Protein AF-A0A3A5MDN1-F1 (afdb_monomer_lite)

Foldseek 3Di:
DDDDDPPPPPPVVVPPPDDDPPVVVVPPPPPPVPPVPQDLVNLCCLLVLLLVLVVLLVVLDAQPDALQDALVSLLVSLAPRVSNLSSLCSNLNRSLVSLLVLLCLLDDPVLNVVSNVLSNLLNVLSVLLSVLSVVSNVRDDSNCRSVSSLVSLLSQLVSLQSLLSSLVSSCVVDPPPDPVLVVLNVQLSVLSNQCSVCSNVSPRVSVVSVVVNVVSSSVNSVVSSVVSNVPDPPPPPPDPDD

pLDDT: mean 84.13, std 17.64, range [41.72, 98.38]

Radius of gyration: 24.9 Å; chains: 1; bounding box: 65×81×50 Å

Sequence (242 aa):
MVTVDQGVRSSLLLGIAKHSPFIQDLYGVPMTDRTSTWTTRMRWLVVVGYVVCWVIGLVVGGPPLTPDADSAEVTDEFRDSPTHLIFAIFVHGIAAVLLVALGRSLASTSTSGGVITFAAVAAILSLVQLAGEIFLTIGPEIRLASVVWQLICRADGVKMLVLAGLIVLVHGGHFRGRLTLTIVSAAASISLLLSGIGYLNLNAFLMEVTTASLPLLLIWALMATAERVSEMPSAKVAGIGR

Structure (mmCIF, N/CA/C/O backbone):
data_AF-A0A3A5MDN1-F1
#
_entry.id   AF-A0A3A5MDN1-F1
#
loop_
_atom_site.group_PDB
_atom_site.id
_atom_site.type_symbol
_atom_site.label_atom_id
_atom_site.label_alt_id
_atom_site.label_comp_id
_atom_site.label_asym_id
_atom_site.label_entity_id
_atom_site.label_seq_id
_atom_site.pdbx_PDB_ins_code
_atom_site.Cartn_x
_atom_site.Cartn_y
_atom_site.Cartn_z
_atom_site.occupancy
_atom_site.B_iso_or_equiv
_atom_site.auth_seq_id
_atom_site.auth_comp_id
_atom_site.auth_asym_id
_atom_site.auth_atom_id
_atom_site.pdbx_PDB_model_num
ATOM 1 N N . MET A 1 1 ? -5.470 64.893 -4.360 1.00 41.72 1 MET A N 1
ATOM 2 C CA . MET A 1 1 ? -5.683 64.065 -3.156 1.00 41.72 1 MET A CA 1
ATOM 3 C C . MET A 1 1 ? -7.187 64.033 -2.919 1.00 41.72 1 MET A C 1
ATOM 5 O O . MET A 1 1 ? -7.738 65.035 -2.493 1.00 41.72 1 MET A O 1
ATOM 9 N N . VAL A 1 2 ? -7.858 62.972 -3.375 1.00 44.16 2 VAL A N 1
ATOM 10 C CA . VAL A 1 2 ? -9.326 62.829 -3.364 1.00 44.16 2 VAL A CA 1
ATOM 11 C C . VAL A 1 2 ? -9.632 61.495 -2.694 1.00 44.16 2 VAL A C 1
ATOM 13 O O . VAL A 1 2 ? -9.237 60.447 -3.198 1.00 44.16 2 VAL A O 1
ATOM 16 N N . THR A 1 3 ? -10.264 61.548 -1.529 1.00 47.03 3 THR A N 1
ATOM 17 C CA . THR A 1 3 ? -10.723 60.396 -0.751 1.00 47.03 3 THR A CA 1
ATOM 18 C C . THR A 1 3 ? -12.107 59.980 -1.245 1.00 47.03 3 THR A C 1
ATOM 20 O O . THR A 1 3 ? -13.049 60.765 -1.192 1.00 47.03 3 THR A O 1
ATOM 23 N N . VAL A 1 4 ? -12.222 58.751 -1.757 1.00 52.44 4 VAL A N 1
ATOM 24 C CA . VAL A 1 4 ? -13.490 58.144 -2.188 1.00 52.44 4 VAL A CA 1
ATOM 25 C C . VAL A 1 4 ? -14.061 57.311 -1.040 1.00 52.44 4 VAL A C 1
ATOM 27 O O . VAL A 1 4 ? -13.388 56.435 -0.500 1.00 52.44 4 VAL A O 1
ATOM 30 N N . ASP A 1 5 ? -15.305 57.622 -0.690 1.00 51.31 5 ASP A N 1
ATOM 31 C CA . ASP A 1 5 ? -16.125 57.024 0.360 1.00 51.31 5 ASP A CA 1
ATOM 32 C C . ASP A 1 5 ? -16.480 55.552 0.050 1.00 51.31 5 ASP A C 1
ATOM 34 O O . ASP A 1 5 ? -17.120 55.242 -0.958 1.00 51.31 5 ASP A O 1
ATOM 38 N N . GLN A 1 6 ? -16.038 54.632 0.915 1.00 50.59 6 GLN A N 1
ATOM 39 C CA . GLN A 1 6 ? -16.304 53.187 0.840 1.00 50.59 6 GLN A CA 1
ATOM 40 C C . GLN A 1 6 ? -17.497 52.737 1.710 1.00 50.59 6 GLN A C 1
ATOM 42 O O . GLN A 1 6 ? -17.751 51.538 1.830 1.00 50.59 6 GLN A O 1
ATOM 47 N N . GLY A 1 7 ? -18.261 53.658 2.306 1.00 51.06 7 GLY A N 1
ATOM 48 C CA . GLY A 1 7 ? -19.275 53.317 3.313 1.00 51.06 7 GLY A CA 1
ATOM 49 C C . GLY A 1 7 ? -20.605 52.750 2.796 1.00 51.06 7 GLY A C 1
ATOM 50 O O . GLY A 1 7 ? -21.331 52.122 3.561 1.00 51.06 7 GLY A O 1
ATOM 51 N N . VAL A 1 8 ? -20.960 52.936 1.518 1.00 51.56 8 VAL A N 1
ATOM 52 C CA . VAL A 1 8 ? -22.371 52.786 1.084 1.00 51.56 8 VAL A CA 1
ATOM 53 C C . VAL A 1 8 ? -22.677 51.473 0.337 1.00 51.56 8 VAL A C 1
ATOM 55 O O . VAL A 1 8 ? -23.839 51.095 0.197 1.00 51.56 8 VAL A O 1
ATOM 58 N N . ARG A 1 9 ? -21.671 50.701 -0.101 1.00 49.75 9 ARG A N 1
ATOM 59 C CA . ARG A 1 9 ? -21.912 49.464 -0.885 1.00 49.75 9 ARG A CA 1
ATOM 60 C C . ARG A 1 9 ? -22.115 48.186 -0.061 1.00 49.75 9 ARG A C 1
ATOM 62 O O . ARG A 1 9 ? -22.618 47.203 -0.600 1.00 49.75 9 ARG A O 1
ATOM 69 N N . SER A 1 10 ? -21.806 48.192 1.232 1.00 48.53 10 SER A N 1
ATOM 70 C CA . SER A 1 10 ? -21.846 46.990 2.085 1.00 48.53 10 SER A CA 1
ATOM 71 C C . SER A 1 10 ? -23.255 46.602 2.552 1.00 48.53 10 SER A C 1
ATOM 73 O O . SER A 1 10 ? -23.496 45.451 2.911 1.00 48.53 10 SER A O 1
ATOM 75 N N . SER A 1 11 ? -24.205 47.539 2.526 1.00 47.50 11 SER A N 1
ATOM 76 C CA . SER A 1 11 ? -25.532 47.349 3.133 1.00 47.50 11 SER A CA 1
ATOM 77 C C . SER A 1 11 ? -26.591 46.804 2.167 1.00 47.50 11 SER A C 1
ATOM 79 O O . SER A 1 11 ? -27.624 46.312 2.610 1.00 47.50 11 SER A O 1
ATOM 81 N N . LEU A 1 12 ? -26.344 46.844 0.853 1.00 48.25 12 LEU A N 1
ATOM 82 C CA . LEU A 1 12 ? -27.320 46.424 -0.166 1.00 48.25 12 LEU A CA 1
ATOM 83 C C . LEU A 1 12 ? -27.196 44.952 -0.592 1.00 48.25 12 LEU A C 1
ATOM 85 O O . LEU A 1 12 ? -28.147 44.404 -1.138 1.00 48.25 12 LEU A O 1
ATOM 89 N N . LEU A 1 13 ? -26.079 44.279 -0.292 1.00 49.97 13 LEU A N 1
ATOM 90 C CA . LEU A 1 13 ? -25.898 42.852 -0.608 1.00 49.97 13 LEU A CA 1
ATOM 91 C C . LEU A 1 13 ? -26.206 41.908 0.567 1.00 49.97 13 LEU A C 1
ATOM 93 O O . LEU A 1 13 ? -26.379 40.713 0.349 1.00 49.97 13 LEU A O 1
ATOM 97 N N . LEU A 1 14 ? -26.361 42.423 1.794 1.00 49.19 14 LEU A N 1
ATOM 98 C CA . LEU A 1 14 ? -26.730 41.610 2.964 1.00 4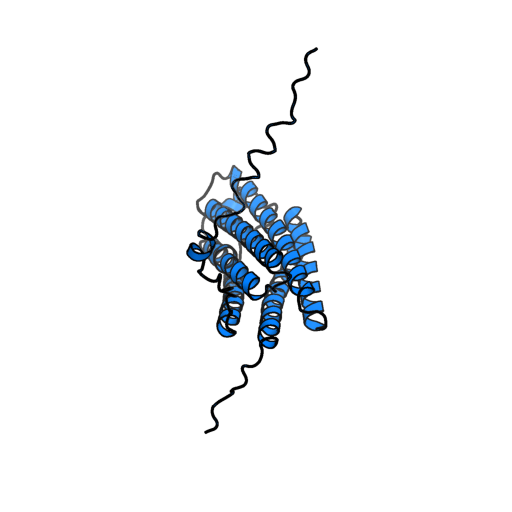9.19 14 LEU A CA 1
ATOM 99 C C . LEU A 1 14 ? -28.250 41.476 3.195 1.00 49.19 14 LEU A C 1
ATOM 101 O O . LEU A 1 14 ? -28.666 40.716 4.069 1.00 49.19 14 LEU A O 1
ATOM 105 N N . GLY A 1 15 ? -29.082 42.189 2.429 1.00 45.31 15 GLY A N 1
ATOM 106 C CA . GLY A 1 15 ? -30.533 42.265 2.654 1.00 45.31 15 GLY A CA 1
ATOM 107 C C . GLY A 1 15 ? -31.396 41.237 1.911 1.00 45.31 15 GLY A C 1
ATOM 108 O O . GLY A 1 15 ? -32.555 41.065 2.272 1.00 45.31 15 GLY A O 1
ATOM 109 N N . ILE A 1 16 ? -30.870 40.537 0.898 1.00 50.50 16 ILE A N 1
ATOM 110 C CA . ILE A 1 16 ? -31.695 39.696 -0.001 1.00 50.50 16 ILE A CA 1
ATOM 111 C C . ILE A 1 16 ? -31.629 38.194 0.347 1.00 50.50 16 ILE A C 1
ATOM 113 O O . ILE A 1 16 ? -32.481 37.420 -0.072 1.00 50.50 16 ILE A O 1
ATOM 117 N N . ALA A 1 17 ? -30.695 37.758 1.197 1.00 48.72 17 ALA A N 1
ATOM 118 C CA . ALA A 1 17 ? -30.499 36.331 1.482 1.00 48.72 17 ALA A CA 1
ATOM 119 C C . ALA A 1 17 ? -31.224 35.797 2.737 1.00 48.72 17 ALA A C 1
ATOM 121 O O . ALA A 1 17 ? -30.981 34.655 3.122 1.00 48.72 17 ALA A O 1
ATOM 122 N N . LYS A 1 18 ? -32.075 36.587 3.415 1.00 49.34 18 LYS A N 1
ATOM 123 C CA . LYS A 1 18 ? -32.576 36.216 4.758 1.00 49.34 18 LYS A CA 1
ATOM 124 C C . LYS A 1 18 ? -34.036 35.777 4.885 1.00 49.34 18 LYS A C 1
ATOM 126 O O . LYS A 1 18 ? -34.373 35.242 5.934 1.00 49.34 18 LYS A O 1
ATOM 131 N N . HIS A 1 19 ? -34.887 35.909 3.864 1.00 49.81 19 HIS A N 1
ATOM 132 C CA . HIS A 1 19 ? -36.311 35.559 4.007 1.00 49.81 19 HIS A CA 1
ATOM 133 C C . HIS A 1 19 ? -36.931 34.957 2.739 1.00 49.81 19 HIS A C 1
ATOM 135 O O . HIS A 1 19 ? -37.782 35.558 2.094 1.00 49.81 19 HIS A O 1
ATOM 141 N N . SER A 1 20 ? -36.543 33.730 2.395 1.00 44.66 20 SER A N 1
ATOM 142 C CA . SER A 1 20 ? -37.347 32.880 1.506 1.00 44.66 20 SER A CA 1
ATOM 143 C C . SER A 1 20 ? -37.532 31.500 2.138 1.00 44.66 20 SER A C 1
ATOM 145 O O . SER A 1 20 ? -36.689 30.627 1.943 1.00 44.66 20 SER A O 1
ATOM 147 N N . PRO A 1 21 ? -38.633 31.275 2.883 1.00 49.09 21 PRO A N 1
ATOM 148 C CA . PRO A 1 21 ? -38.980 29.954 3.418 1.00 49.09 21 PRO A CA 1
ATOM 149 C C . PRO A 1 21 ? -39.309 28.914 2.327 1.00 49.09 21 PRO A C 1
ATOM 151 O O . PRO A 1 21 ? -39.524 27.753 2.635 1.00 49.09 21 PRO A O 1
ATOM 154 N N . PHE A 1 22 ? -39.298 29.298 1.046 1.00 48.28 22 PHE A N 1
ATOM 155 C CA . PHE A 1 22 ? -39.660 28.433 -0.079 1.00 48.28 22 PHE A CA 1
ATOM 156 C C . PHE A 1 22 ? -38.501 27.582 -0.644 1.00 48.28 22 PHE A C 1
ATOM 158 O O . PHE A 1 22 ? -38.745 26.662 -1.415 1.00 48.28 22 PHE A O 1
ATOM 165 N N . ILE A 1 23 ? -37.237 27.844 -0.274 1.00 51.66 23 ILE A N 1
ATOM 166 C CA . ILE A 1 23 ? -36.088 27.046 -0.763 1.00 51.66 23 ILE A CA 1
ATOM 167 C C . ILE A 1 23 ? -35.709 25.897 0.189 1.00 51.66 23 ILE A C 1
ATOM 169 O O . ILE A 1 23 ? -35.035 24.960 -0.230 1.00 51.66 23 ILE A O 1
ATOM 173 N N . GLN A 1 24 ? -36.186 25.889 1.437 1.00 50.59 24 GLN A N 1
ATOM 174 C CA . GLN A 1 24 ? -35.883 24.789 2.366 1.00 50.59 24 GLN A CA 1
ATOM 175 C C . GLN A 1 24 ? -36.666 23.498 2.064 1.00 50.59 24 GLN A C 1
ATOM 177 O O . GLN A 1 24 ? -36.123 22.419 2.281 1.00 50.59 24 GLN A O 1
ATOM 182 N N . ASP A 1 25 ? -37.860 23.581 1.467 1.00 49.25 25 ASP A N 1
ATOM 183 C CA . ASP A 1 25 ? -38.676 22.392 1.159 1.00 49.25 25 ASP A CA 1
ATOM 184 C C . ASP A 1 25 ? -38.280 21.674 -0.144 1.00 49.25 25 ASP A C 1
ATOM 186 O O . ASP A 1 25 ? -38.495 20.469 -0.267 1.00 49.25 25 ASP A O 1
ATOM 190 N N . LEU A 1 26 ? -37.616 22.344 -1.099 1.00 47.62 26 LEU A N 1
ATOM 191 C CA . LEU A 1 26 ? -37.098 21.671 -2.307 1.00 47.62 26 LEU A CA 1
ATOM 192 C C . LEU A 1 26 ? -35.795 20.886 -2.069 1.00 47.62 26 LEU A C 1
ATOM 194 O O . LEU A 1 26 ? -35.413 20.067 -2.902 1.00 47.62 26 LEU A O 1
ATOM 198 N N . TYR A 1 27 ? -35.143 21.094 -0.922 1.00 54.38 27 TYR A N 1
ATOM 199 C CA . TYR A 1 27 ? -34.008 20.292 -0.448 1.00 54.38 27 TYR A CA 1
ATOM 200 C C . TYR A 1 27 ? -34.389 19.399 0.743 1.00 54.38 27 TYR A C 1
ATOM 202 O O . TYR A 1 27 ? -33.521 18.910 1.461 1.00 54.38 27 TYR A O 1
ATOM 210 N N . GLY A 1 28 ? -35.687 19.121 0.910 1.00 45.38 28 GLY A N 1
ATOM 211 C CA . GLY A 1 28 ? -36.243 18.158 1.861 1.00 45.38 28 GLY A CA 1
ATOM 212 C C . GLY A 1 28 ? -36.002 16.691 1.490 1.00 45.38 28 GLY A C 1
ATOM 213 O O . GLY A 1 28 ? -36.785 15.825 1.872 1.00 45.38 28 GLY A O 1
ATOM 214 N N . VAL A 1 29 ? -34.925 16.377 0.762 1.00 50.53 29 VAL A N 1
ATOM 215 C CA . VAL A 1 29 ? -34.354 15.035 0.862 1.00 50.53 29 VAL A CA 1
ATOM 216 C C . VAL A 1 29 ? -33.572 15.080 2.165 1.00 50.53 29 VAL A C 1
ATOM 218 O O . VAL A 1 29 ? -32.549 15.769 2.194 1.00 50.53 29 VAL A O 1
ATOM 221 N N . PRO A 1 30 ? -34.011 14.416 3.254 1.00 47.31 30 PRO A N 1
ATOM 222 C CA . PRO A 1 30 ? -33.103 14.205 4.364 1.00 47.31 30 PRO A CA 1
ATOM 223 C C . PRO A 1 30 ? -31.828 13.661 3.732 1.00 47.31 30 PRO A C 1
ATOM 225 O O . PRO A 1 30 ? -31.883 12.649 3.026 1.00 47.31 30 PRO A O 1
ATOM 228 N N . MET A 1 31 ? -30.695 14.349 3.919 1.00 47.88 31 MET A N 1
ATOM 229 C CA . MET A 1 31 ? -29.410 13.680 3.820 1.00 47.88 31 MET A CA 1
ATOM 230 C C . MET A 1 31 ? -29.497 12.597 4.884 1.00 47.88 31 MET A C 1
ATOM 232 O O . MET A 1 31 ? -29.135 12.791 6.038 1.00 47.88 31 MET A O 1
ATOM 236 N N . THR A 1 32 ? -30.095 11.466 4.517 1.00 47.25 32 THR A N 1
ATOM 237 C CA . THR A 1 32 ? -29.891 10.216 5.193 1.00 47.25 32 THR A CA 1
ATOM 238 C C . THR A 1 32 ? -28.393 10.104 5.132 1.00 47.25 32 THR A C 1
ATOM 240 O O . THR A 1 32 ? -27.844 9.930 4.038 1.00 47.25 32 THR A O 1
ATOM 243 N N . ASP A 1 33 ? -27.755 10.339 6.273 1.00 45.41 33 ASP A N 1
ATOM 244 C CA . ASP A 1 33 ? -26.403 9.925 6.560 1.00 45.41 33 ASP A CA 1
ATOM 245 C C . ASP A 1 33 ? -26.344 8.471 6.124 1.00 45.41 33 ASP A C 1
ATOM 247 O O . ASP A 1 33 ? -26.668 7.544 6.872 1.00 45.41 33 ASP A O 1
ATOM 251 N N . ARG A 1 34 ? -26.005 8.258 4.850 1.00 45.97 34 ARG A N 1
ATOM 252 C CA . ARG A 1 34 ? -25.751 6.951 4.282 1.00 45.97 34 ARG A CA 1
ATOM 253 C C . ARG A 1 34 ? -24.366 6.616 4.804 1.00 45.97 34 ARG A C 1
ATOM 255 O O . ARG A 1 34 ? -23.386 6.568 4.066 1.00 45.97 34 ARG A O 1
ATOM 262 N N . THR A 1 35 ? -24.296 6.453 6.125 1.00 51.34 35 THR A N 1
ATOM 263 C CA . THR A 1 35 ? -23.288 5.679 6.811 1.00 51.34 35 THR A CA 1
ATOM 264 C C . THR A 1 35 ? -23.344 4.347 6.096 1.00 51.34 35 THR A C 1
ATOM 266 O O . THR A 1 35 ? -24.264 3.554 6.253 1.00 51.34 35 THR A O 1
ATOM 269 N N . SER A 1 36 ? -22.445 4.183 5.131 1.00 56.50 36 SER A N 1
ATOM 270 C CA . SER A 1 36 ? -22.285 2.946 4.392 1.00 56.50 36 SER A CA 1
ATOM 271 C C . SER A 1 36 ? -21.949 1.893 5.436 1.00 56.50 36 SER A C 1
ATOM 273 O O . SER A 1 36 ? -20.790 1.777 5.840 1.00 56.50 36 SER A O 1
ATOM 275 N N . THR A 1 37 ? -22.961 1.186 5.939 1.00 75.81 37 THR A N 1
ATOM 276 C CA . THR A 1 37 ? -22.797 0.162 6.963 1.00 75.81 37 THR A CA 1
ATOM 277 C C . THR A 1 37 ? -22.112 -1.019 6.299 1.00 75.81 37 THR A C 1
ATOM 279 O O . THR A 1 37 ? -22.750 -1.912 5.743 1.00 75.81 37 THR A O 1
ATOM 282 N N . TRP A 1 38 ? -20.783 -0.984 6.294 1.00 85.31 38 TRP A N 1
ATOM 283 C CA . TRP A 1 38 ? -19.954 -2.097 5.871 1.00 85.31 38 TRP A CA 1
ATOM 284 C C . TRP A 1 38 ? -20.331 -3.323 6.692 1.00 85.31 38 TRP A C 1
ATOM 286 O O . TRP A 1 38 ? -20.067 -3.363 7.895 1.00 85.31 38 TRP A O 1
ATOM 296 N N . THR A 1 39 ? -20.925 -4.320 6.043 1.00 90.06 39 THR A N 1
ATOM 297 C CA . THR A 1 39 ? -21.216 -5.596 6.699 1.00 90.06 39 THR A CA 1
ATOM 298 C C . THR A 1 39 ? -19.912 -6.297 7.085 1.00 90.06 39 THR A C 1
ATOM 300 O O . THR A 1 39 ? -18.879 -6.123 6.430 1.00 90.06 39 THR A O 1
ATOM 303 N N . THR A 1 40 ? -19.955 -7.147 8.113 1.00 91.88 40 THR A N 1
ATOM 304 C CA . THR A 1 40 ? -18.830 -8.014 8.499 1.00 91.88 40 THR A CA 1
ATOM 305 C C . THR A 1 40 ? -18.258 -8.783 7.306 1.00 91.88 40 THR A C 1
ATOM 307 O O . THR A 1 40 ? -17.044 -8.844 7.133 1.00 91.88 40 THR A O 1
ATOM 310 N N . ARG A 1 41 ? -19.130 -9.320 6.441 1.00 92.94 41 ARG A N 1
ATOM 311 C CA . ARG A 1 41 ? -18.724 -10.072 5.245 1.00 92.94 41 ARG A CA 1
ATOM 312 C C . ARG A 1 41 ? -17.941 -9.203 4.265 1.00 92.94 41 ARG A C 1
ATOM 314 O O . ARG A 1 41 ? -16.883 -9.617 3.815 1.00 92.94 41 ARG A O 1
ATOM 321 N N . MET A 1 42 ? -18.421 -7.993 3.971 1.00 94.69 42 MET A N 1
ATOM 322 C CA . MET A 1 42 ? -17.738 -7.077 3.049 1.00 94.69 42 MET A CA 1
ATOM 323 C C . MET A 1 42 ? -16.343 -6.688 3.551 1.00 94.69 42 MET A C 1
ATOM 325 O O . MET A 1 42 ? -15.407 -6.634 2.761 1.00 94.69 42 MET A O 1
ATOM 329 N N . ARG A 1 43 ? -16.188 -6.467 4.861 1.00 95.25 43 ARG A N 1
ATOM 330 C CA . ARG A 1 43 ? -14.888 -6.154 5.481 1.00 95.25 43 ARG A CA 1
ATOM 331 C C . ARG A 1 43 ? -13.887 -7.288 5.294 1.00 95.25 43 ARG A C 1
ATOM 333 O O . ARG A 1 43 ? -12.771 -7.049 4.843 1.00 95.25 43 ARG A O 1
ATOM 340 N N . TRP A 1 44 ? -14.319 -8.515 5.583 1.00 97.38 44 TRP A N 1
ATOM 341 C CA . TRP A 1 44 ? -13.495 -9.703 5.382 1.00 97.38 44 TRP A CA 1
ATOM 342 C C . TRP A 1 44 ? -13.145 -9.929 3.913 1.00 97.38 44 TRP A C 1
ATOM 344 O O . TRP A 1 44 ? -11.984 -10.177 3.612 1.00 97.38 44 TRP A O 1
ATOM 354 N N . LEU A 1 45 ? -14.104 -9.776 2.994 1.00 97.75 45 LEU A N 1
ATOM 355 C CA . LEU A 1 45 ? -13.842 -9.897 1.557 1.00 97.75 45 LEU A CA 1
ATOM 356 C C . LEU A 1 45 ? -12.784 -8.896 1.080 1.00 97.75 45 LEU A C 1
ATOM 358 O O . LEU A 1 45 ? -11.888 -9.275 0.331 1.00 97.75 45 LEU A O 1
ATOM 362 N N . VAL A 1 46 ? -12.852 -7.643 1.538 1.00 97.62 46 VAL A N 1
ATOM 363 C CA . VAL A 1 46 ? -11.872 -6.614 1.169 1.00 97.62 46 VAL A CA 1
ATOM 364 C C . VAL A 1 46 ? -10.481 -6.944 1.701 1.00 97.62 46 VAL A C 1
ATOM 366 O O . VAL A 1 46 ? -9.530 -6.932 0.922 1.00 97.62 46 VAL A O 1
ATOM 369 N N . VAL A 1 47 ? -10.339 -7.256 2.996 1.00 98.19 47 VAL A N 1
ATOM 370 C CA . VAL A 1 47 ? -9.006 -7.519 3.564 1.00 98.19 47 VAL A CA 1
ATOM 371 C C . VAL A 1 47 ? -8.405 -8.823 3.042 1.00 98.19 47 VAL A C 1
ATOM 373 O O . VAL A 1 47 ? -7.217 -8.863 2.741 1.00 98.19 47 VAL A O 1
ATOM 376 N N . VAL A 1 48 ? -9.213 -9.873 2.859 1.00 98.25 48 VAL A N 1
ATOM 377 C CA . VAL A 1 48 ? -8.742 -11.137 2.275 1.00 98.25 48 VAL A CA 1
ATOM 378 C C . VAL A 1 48 ? -8.356 -10.929 0.818 1.00 98.25 48 VAL A C 1
ATOM 380 O O . VAL A 1 48 ? -7.286 -11.371 0.422 1.00 98.25 48 VAL A O 1
ATOM 383 N N . GLY A 1 49 ? -9.164 -10.208 0.035 1.00 98.38 49 GLY A N 1
ATOM 384 C CA . GLY A 1 49 ? -8.814 -9.861 -1.342 1.00 98.38 49 GLY A CA 1
ATOM 385 C C . GLY A 1 49 ? -7.497 -9.086 -1.421 1.00 98.38 49 GLY A C 1
ATOM 386 O O . GLY A 1 49 ? -6.648 -9.408 -2.249 1.00 98.38 49 GLY A O 1
ATOM 387 N N . TYR A 1 50 ? -7.297 -8.115 -0.524 1.00 98.19 50 TYR A N 1
ATOM 388 C CA . TYR A 1 50 ? -6.060 -7.338 -0.438 1.00 98.19 50 TYR A CA 1
ATOM 389 C C . TYR A 1 50 ? -4.849 -8.235 -0.146 1.00 98.19 50 TYR A C 1
ATOM 391 O O . TYR A 1 50 ? -3.846 -8.163 -0.853 1.00 98.19 50 TYR A O 1
ATOM 399 N N . VAL A 1 51 ? -4.961 -9.126 0.846 1.00 98.19 51 VAL A N 1
ATOM 400 C CA . VAL A 1 51 ? -3.903 -10.085 1.202 1.00 98.19 51 VAL A CA 1
ATOM 401 C C . VAL A 1 51 ? -3.627 -11.062 0.058 1.00 98.19 51 VAL A C 1
ATOM 403 O O . VAL A 1 51 ? -2.468 -11.293 -0.269 1.00 98.19 51 VAL A O 1
ATOM 406 N N . VAL A 1 52 ? -4.664 -11.602 -0.587 1.00 98.25 52 VAL A N 1
ATOM 407 C CA . VAL A 1 52 ? -4.521 -12.536 -1.715 1.00 98.25 52 VAL A CA 1
ATOM 408 C C . VAL A 1 52 ? -3.789 -11.883 -2.885 1.00 98.25 52 VAL A C 1
ATOM 410 O O . VAL A 1 52 ? -2.906 -12.516 -3.454 1.00 98.25 52 VAL A O 1
ATOM 413 N N . CYS A 1 53 ? -4.087 -10.622 -3.216 1.00 98.06 53 CYS A N 1
ATOM 414 C CA . CYS A 1 53 ? -3.369 -9.906 -4.276 1.00 98.06 53 CYS A CA 1
ATOM 415 C C . CYS A 1 53 ? -1.866 -9.806 -3.980 1.00 98.06 53 CYS A C 1
ATOM 417 O O . CYS A 1 53 ? -1.049 -10.065 -4.861 1.00 98.06 53 CYS A O 1
ATOM 419 N N . TRP A 1 54 ? -1.498 -9.498 -2.734 1.00 96.88 54 TRP A N 1
ATOM 420 C CA . TRP A 1 54 ? -0.097 -9.476 -2.312 1.00 96.88 54 TRP A CA 1
ATOM 421 C C . TRP A 1 54 ? 0.558 -10.854 -2.332 1.00 96.88 54 TRP A C 1
ATOM 423 O O . TRP A 1 54 ? 1.688 -10.972 -2.790 1.00 96.88 54 TRP A O 1
ATOM 433 N N . VAL A 1 55 ? -0.137 -11.898 -1.872 1.00 96.38 55 VAL A N 1
ATOM 434 C CA . VAL A 1 55 ? 0.381 -13.274 -1.917 1.00 96.38 55 VAL A CA 1
ATOM 435 C C . VAL A 1 55 ? 0.629 -13.711 -3.360 1.00 96.38 55 VAL A C 1
ATOM 437 O O . VAL A 1 55 ? 1.690 -14.258 -3.638 1.00 96.38 55 VAL A O 1
ATOM 440 N N . ILE A 1 56 ? -0.296 -13.430 -4.285 1.00 96.25 56 ILE A N 1
ATOM 441 C CA . ILE A 1 56 ? -0.102 -13.707 -5.717 1.00 96.25 56 ILE A CA 1
ATOM 442 C C . ILE A 1 56 ? 1.133 -12.966 -6.235 1.00 96.25 56 ILE A C 1
ATOM 444 O O . ILE A 1 56 ? 1.987 -13.595 -6.850 1.00 96.25 56 ILE A O 1
ATOM 448 N N . GLY A 1 57 ? 1.269 -11.669 -5.941 1.00 93.69 57 GLY A N 1
ATOM 449 C CA . GLY A 1 57 ? 2.457 -10.899 -6.318 1.00 93.69 57 GLY A CA 1
ATOM 450 C C . GLY A 1 57 ? 3.752 -11.511 -5.779 1.00 93.69 57 GLY A C 1
ATOM 451 O O . GLY A 1 57 ? 4.688 -11.738 -6.534 1.00 93.69 57 GLY A O 1
ATOM 452 N N . LEU A 1 58 ? 3.795 -11.870 -4.496 1.00 91.69 58 LEU A N 1
ATOM 453 C CA . LEU A 1 58 ? 4.970 -12.500 -3.887 1.00 91.69 58 LEU A CA 1
ATOM 454 C C . LEU A 1 58 ? 5.326 -13.856 -4.507 1.00 91.69 58 LEU A C 1
ATOM 456 O O . LEU A 1 58 ? 6.505 -14.176 -4.611 1.00 91.69 58 LEU A O 1
ATOM 460 N N . VAL A 1 59 ? 4.326 -14.643 -4.911 1.00 94.75 59 VAL A N 1
ATOM 461 C CA . VAL A 1 59 ? 4.537 -15.932 -5.587 1.00 94.75 59 VAL A CA 1
ATOM 462 C C . VAL A 1 59 ? 5.052 -15.739 -7.011 1.00 94.75 59 VAL A C 1
ATOM 464 O O . VAL A 1 59 ? 5.913 -16.499 -7.446 1.00 94.75 59 VAL A O 1
ATOM 467 N N . VAL A 1 60 ? 4.530 -14.746 -7.735 1.00 93.62 60 VAL A N 1
ATOM 468 C CA . VAL A 1 60 ? 4.993 -14.408 -9.091 1.00 93.62 60 VAL A CA 1
ATOM 469 C C . VAL A 1 60 ? 6.416 -13.844 -9.056 1.00 93.62 60 VAL A C 1
ATOM 471 O O . VAL A 1 60 ? 7.206 -14.151 -9.943 1.00 93.62 60 VAL A O 1
ATOM 474 N N . GLY A 1 61 ? 6.749 -13.091 -8.005 1.00 87.94 61 GLY A N 1
ATOM 475 C CA . GLY A 1 61 ? 8.023 -12.397 -7.856 1.00 87.94 61 GLY A CA 1
ATOM 476 C C . GLY A 1 61 ? 8.023 -11.063 -8.601 1.00 87.94 61 GLY A C 1
ATOM 477 O O . GLY A 1 61 ? 7.544 -10.967 -9.727 1.00 87.94 61 GLY A O 1
ATOM 478 N N . GLY A 1 62 ? 8.530 -10.019 -7.944 1.00 86.88 62 GLY A N 1
ATOM 479 C CA . GLY A 1 62 ? 8.820 -8.749 -8.609 1.00 86.88 62 GLY A CA 1
ATOM 480 C C . GLY A 1 62 ? 10.153 -8.803 -9.368 1.00 86.88 62 GLY A C 1
ATOM 481 O O . GLY A 1 62 ? 10.905 -9.772 -9.213 1.00 86.88 62 GLY A O 1
ATOM 482 N N . PRO A 1 63 ? 10.479 -7.760 -10.146 1.00 88.44 63 PRO A N 1
ATOM 483 C CA . PRO A 1 63 ? 11.757 -7.666 -10.844 1.00 88.44 63 PRO A CA 1
ATOM 484 C C . PRO A 1 63 ? 12.934 -7.705 -9.851 1.00 88.44 63 PRO A C 1
ATOM 486 O O . PRO A 1 63 ? 12.941 -6.933 -8.887 1.00 88.44 63 PRO A O 1
ATOM 489 N N . PRO A 1 64 ? 13.942 -8.575 -10.059 1.00 90.19 64 PRO A N 1
ATOM 490 C CA . PRO A 1 64 ? 15.113 -8.721 -9.197 1.00 90.19 64 PRO A CA 1
ATOM 491 C C . PRO A 1 64 ? 16.150 -7.610 -9.447 1.00 90.19 64 PRO A C 1
ATOM 493 O O . PRO A 1 64 ? 17.342 -7.874 -9.579 1.00 90.19 64 PRO A O 1
ATOM 496 N N . LEU A 1 65 ? 15.695 -6.360 -9.532 1.00 90.25 65 LEU A N 1
ATOM 497 C CA . LEU A 1 65 ? 16.531 -5.203 -9.839 1.00 90.25 65 LEU A CA 1
ATOM 498 C C . LEU A 1 65 ? 16.909 -4.455 -8.565 1.00 90.25 65 LEU A C 1
ATOM 500 O O . LEU A 1 65 ? 16.069 -4.173 -7.705 1.00 90.25 65 LEU A O 1
ATOM 504 N N . THR A 1 66 ? 18.179 -4.077 -8.467 1.00 90.50 66 THR A N 1
ATOM 505 C CA . THR A 1 66 ? 18.632 -3.143 -7.440 1.00 90.50 66 THR A CA 1
ATOM 506 C C . THR A 1 66 ? 18.267 -1.702 -7.829 1.00 90.50 66 THR A C 1
ATOM 508 O O . THR A 1 66 ? 17.966 -1.409 -8.989 1.00 90.50 66 THR A O 1
ATOM 511 N N . PRO A 1 67 ? 18.249 -0.754 -6.878 1.00 86.19 67 PRO A N 1
ATOM 512 C CA . PRO A 1 67 ? 17.897 0.646 -7.158 1.00 86.19 67 PRO A CA 1
ATOM 513 C C . PRO A 1 67 ? 18.869 1.368 -8.095 1.00 86.19 67 PRO A C 1
ATOM 515 O O . PRO A 1 67 ? 18.513 2.375 -8.706 1.00 86.19 67 PRO A O 1
ATOM 518 N N . ASP A 1 68 ? 20.107 0.887 -8.142 1.00 88.31 68 ASP A N 1
ATOM 519 C CA . ASP A 1 68 ? 21.210 1.384 -8.956 1.00 88.31 68 ASP A CA 1
ATOM 520 C C . ASP A 1 68 ? 21.359 0.636 -10.287 1.00 88.31 68 ASP A C 1
ATOM 522 O O . ASP A 1 68 ? 22.301 0.932 -11.022 1.00 88.31 68 ASP A O 1
ATOM 526 N N . ALA A 1 69 ? 20.420 -0.266 -10.611 1.00 91.94 69 ALA A N 1
ATOM 527 C CA . ALA A 1 69 ? 20.405 -0.997 -11.870 1.00 91.94 69 ALA A CA 1
ATOM 528 C C . ALA A 1 69 ? 20.484 -0.046 -13.069 1.00 91.94 69 ALA A C 1
ATOM 530 O O . ALA A 1 69 ? 19.795 0.990 -13.130 1.00 91.94 69 ALA A O 1
ATOM 531 N N . ASP A 1 70 ? 21.336 -0.397 -14.025 1.00 93.12 70 ASP A N 1
ATOM 532 C CA . ASP A 1 70 ? 21.548 0.440 -15.192 1.00 93.12 70 ASP A CA 1
ATOM 533 C C . ASP A 1 70 ? 20.418 0.297 -16.226 1.00 93.12 70 ASP A C 1
ATOM 535 O O . ASP A 1 70 ? 19.497 -0.514 -16.133 1.00 93.12 70 ASP A O 1
ATOM 539 N N . SER A 1 71 ? 20.449 1.163 -17.232 1.00 92.62 71 SER A N 1
ATOM 540 C CA . SER A 1 71 ? 19.420 1.197 -18.266 1.00 92.62 71 SER A CA 1
ATOM 541 C C . SER A 1 71 ? 19.333 -0.083 -19.105 1.00 92.62 71 SER A C 1
ATOM 543 O O . SER A 1 71 ? 18.249 -0.383 -19.611 1.00 92.62 71 SER A O 1
ATOM 545 N N . ALA A 1 72 ? 20.444 -0.798 -19.299 1.00 91.88 72 ALA A N 1
ATOM 546 C CA . ALA A 1 72 ? 20.455 -2.052 -20.043 1.00 91.88 72 ALA A CA 1
ATOM 547 C C . ALA A 1 72 ? 19.848 -3.169 -19.189 1.00 91.88 72 ALA A C 1
ATOM 549 O O . ALA A 1 72 ? 18.932 -3.835 -19.660 1.00 91.88 72 ALA A O 1
ATOM 550 N N . GLU A 1 73 ? 20.254 -3.272 -17.922 1.00 92.69 73 GLU A N 1
ATOM 551 C CA . GLU A 1 73 ? 19.708 -4.234 -16.956 1.00 92.69 73 GLU A CA 1
ATOM 552 C C . GLU A 1 73 ? 18.189 -4.086 -16.802 1.00 92.69 73 GLU A C 1
ATOM 554 O O . GLU A 1 73 ? 17.452 -5.065 -16.920 1.00 92.69 73 GLU A O 1
ATOM 559 N N . VAL A 1 74 ? 17.693 -2.854 -16.622 1.00 93.38 74 VAL A N 1
ATOM 560 C CA . VAL A 1 74 ? 16.246 -2.592 -16.520 1.00 93.38 74 VAL A CA 1
ATOM 561 C C . VAL A 1 74 ? 15.521 -2.972 -17.815 1.00 93.38 74 VAL A C 1
ATOM 563 O O . VAL A 1 74 ? 14.428 -3.533 -17.771 1.00 93.38 74 VAL A O 1
ATOM 566 N N . THR A 1 75 ? 16.095 -2.655 -18.979 1.00 92.19 75 THR A N 1
ATOM 567 C CA . THR A 1 75 ? 15.448 -2.962 -20.264 1.00 92.19 75 THR A CA 1
ATOM 568 C C . THR A 1 75 ? 15.383 -4.467 -20.498 1.00 92.19 75 THR A C 1
ATOM 570 O O . THR A 1 75 ? 14.329 -4.965 -20.886 1.00 92.19 75 THR A O 1
ATOM 573 N N . ASP A 1 76 ? 16.480 -5.182 -20.250 1.00 91.44 76 ASP A N 1
ATOM 574 C CA . ASP A 1 76 ? 16.560 -6.629 -20.444 1.00 91.44 76 ASP A CA 1
ATOM 575 C C . ASP A 1 76 ? 15.583 -7.367 -19.519 1.00 91.44 76 ASP A C 1
ATOM 577 O O . ASP A 1 76 ? 14.862 -8.255 -19.976 1.00 91.44 76 ASP A O 1
ATOM 581 N N . GLU A 1 77 ? 15.465 -6.938 -18.260 1.00 92.12 77 GLU A N 1
ATOM 582 C CA . GLU A 1 77 ? 14.555 -7.553 -17.288 1.00 92.12 77 GLU A CA 1
ATOM 583 C C . GLU A 1 77 ? 13.070 -7.402 -17.674 1.00 92.12 77 GLU A C 1
ATOM 585 O O . GLU A 1 77 ? 12.269 -8.323 -17.494 1.00 92.12 77 GLU A O 1
ATOM 590 N N . PHE A 1 78 ? 12.677 -6.250 -18.227 1.00 90.75 78 PHE A N 1
ATOM 591 C CA . PHE A 1 78 ? 11.280 -5.974 -18.588 1.00 90.75 78 PHE A CA 1
ATOM 592 C C . PHE A 1 78 ? 10.888 -6.432 -20.001 1.00 90.75 78 PHE A C 1
ATOM 594 O O . PHE A 1 78 ? 9.694 -6.498 -20.300 1.00 90.75 78 PHE A O 1
ATOM 601 N N . ARG A 1 79 ? 11.851 -6.768 -20.871 1.00 86.44 79 ARG A N 1
ATOM 602 C CA . ARG A 1 79 ? 11.592 -7.091 -22.285 1.00 86.44 79 ARG A CA 1
ATOM 603 C C . ARG A 1 79 ? 10.809 -8.387 -22.490 1.00 86.44 79 ARG A C 1
ATOM 605 O O . ARG A 1 79 ? 9.929 -8.428 -23.345 1.00 86.44 79 ARG A O 1
ATOM 612 N N . ASP A 1 80 ? 11.112 -9.415 -21.699 1.00 75.81 80 ASP A N 1
ATOM 613 C CA . ASP A 1 80 ? 10.637 -10.787 -21.938 1.00 75.81 80 ASP A CA 1
ATOM 614 C C . ASP A 1 80 ? 9.886 -11.397 -20.738 1.00 75.81 80 ASP A C 1
ATOM 616 O O . ASP A 1 80 ? 9.637 -12.603 -20.694 1.00 75.81 80 ASP A O 1
ATOM 620 N N . SER A 1 81 ? 9.491 -10.575 -19.761 1.00 82.31 81 SER A N 1
ATOM 621 C CA . SER A 1 81 ? 8.945 -11.047 -18.482 1.00 82.31 81 SER A CA 1
ATOM 622 C C . SER A 1 81 ? 7.480 -10.623 -18.277 1.00 82.31 81 SER A C 1
ATOM 624 O O . SER A 1 81 ? 7.190 -9.656 -17.565 1.00 82.31 81 SER A O 1
ATOM 626 N N . PRO A 1 82 ? 6.498 -11.351 -18.856 1.00 85.00 82 PRO A N 1
ATOM 627 C CA . PRO A 1 82 ? 5.074 -11.079 -18.623 1.00 85.00 82 PRO A CA 1
ATOM 628 C C . PRO A 1 82 ? 4.677 -11.244 -17.147 1.00 85.00 82 PRO A C 1
ATOM 630 O O . PRO A 1 82 ? 3.648 -10.724 -16.713 1.00 85.00 82 PRO A O 1
ATOM 633 N N . THR A 1 83 ? 5.492 -11.950 -16.362 1.00 90.50 83 THR A N 1
ATOM 634 C CA . THR A 1 83 ? 5.336 -12.112 -14.916 1.00 90.50 83 THR A CA 1
ATOM 635 C C . THR A 1 83 ? 5.438 -10.786 -14.166 1.00 90.50 83 THR A C 1
ATOM 637 O O . THR A 1 83 ? 4.633 -10.570 -13.261 1.00 90.50 83 THR A O 1
ATOM 640 N N . HIS A 1 84 ? 6.295 -9.851 -14.591 1.00 90.69 84 HIS A N 1
ATOM 641 C CA . HIS A 1 84 ? 6.391 -8.527 -13.954 1.00 90.69 84 HIS A CA 1
ATOM 642 C C . HIS A 1 84 ? 5.109 -7.724 -14.123 1.00 90.69 84 HIS A C 1
ATOM 644 O O . HIS A 1 84 ? 4.632 -7.104 -13.179 1.00 90.69 84 HIS A O 1
ATOM 650 N N . LEU A 1 85 ? 4.468 -7.819 -15.288 1.00 91.75 85 LEU A N 1
ATOM 651 C CA . LEU A 1 85 ? 3.179 -7.171 -15.511 1.00 91.75 85 LEU A CA 1
ATOM 652 C C . LEU A 1 85 ? 2.062 -7.803 -14.663 1.00 91.75 85 LEU A C 1
ATOM 654 O O . LEU A 1 85 ? 1.195 -7.092 -14.153 1.00 91.75 85 LEU A O 1
ATOM 658 N N . ILE A 1 86 ? 2.076 -9.127 -14.476 1.00 94.38 86 ILE A N 1
ATOM 659 C CA . ILE A 1 86 ? 1.134 -9.807 -13.572 1.00 94.38 86 ILE A CA 1
ATOM 660 C C . ILE A 1 86 ? 1.349 -9.317 -12.134 1.00 94.38 86 ILE A C 1
ATOM 662 O O . ILE A 1 86 ? 0.378 -8.926 -11.480 1.00 94.38 86 ILE A O 1
ATOM 666 N N . PHE A 1 87 ? 2.600 -9.283 -11.662 1.00 94.62 87 PHE A N 1
ATOM 667 C CA . PHE A 1 87 ? 2.961 -8.710 -10.365 1.00 94.62 87 PHE A CA 1
ATOM 668 C C . PHE A 1 87 ? 2.405 -7.286 -10.221 1.00 94.62 87 PHE A C 1
ATOM 670 O O . PHE A 1 87 ? 1.639 -7.017 -9.288 1.00 94.62 87 PHE A O 1
ATOM 677 N N . ALA A 1 88 ? 2.687 -6.420 -11.197 1.00 95.38 88 ALA A N 1
ATOM 678 C CA . ALA A 1 88 ? 2.247 -5.031 -11.231 1.00 95.38 88 ALA A CA 1
ATOM 679 C C . ALA A 1 88 ? 0.727 -4.906 -11.090 1.00 95.38 88 ALA A C 1
ATOM 681 O O . ALA A 1 88 ? 0.210 -4.155 -10.261 1.00 95.38 88 ALA A O 1
ATOM 682 N N . ILE A 1 89 ? -0.025 -5.667 -11.886 1.00 97.06 89 ILE A N 1
ATOM 683 C CA . ILE A 1 89 ? -1.487 -5.590 -11.910 1.00 97.06 89 ILE A CA 1
ATOM 684 C C . ILE A 1 89 ? -2.074 -5.971 -10.549 1.00 97.06 89 ILE A C 1
ATOM 686 O O . ILE A 1 89 ? -2.959 -5.271 -10.046 1.00 97.06 89 ILE A O 1
ATOM 690 N N . PHE A 1 90 ? -1.592 -7.050 -9.932 1.00 97.81 90 PHE A N 1
ATOM 691 C CA . PHE A 1 90 ? -2.117 -7.497 -8.642 1.00 97.81 90 PHE A CA 1
ATOM 692 C C . PHE A 1 90 ? -1.696 -6.571 -7.494 1.00 97.81 90 PHE A C 1
ATOM 694 O O . PHE A 1 90 ? -2.551 -6.158 -6.703 1.00 97.81 90 PHE A O 1
ATOM 701 N N . VAL A 1 91 ? -0.413 -6.215 -7.415 1.00 96.69 91 VAL A N 1
ATOM 702 C CA . VAL A 1 91 ? 0.166 -5.470 -6.284 1.00 96.69 91 VAL A CA 1
ATOM 703 C C . VAL A 1 91 ? -0.072 -3.965 -6.397 1.00 96.69 91 VAL A C 1
ATOM 705 O O . VAL A 1 91 ? -0.450 -3.316 -5.420 1.00 96.69 91 VAL A O 1
ATOM 708 N N . HIS A 1 92 ? 0.108 -3.395 -7.584 1.00 96.94 92 HIS A N 1
ATOM 709 C CA . HIS A 1 92 ? 0.015 -1.953 -7.813 1.00 96.94 92 HIS A CA 1
ATOM 710 C C . HIS A 1 92 ? -1.357 -1.514 -8.348 1.00 96.94 92 HIS A C 1
ATOM 712 O O . HIS A 1 92 ? -1.758 -0.369 -8.138 1.00 96.94 92 HIS A O 1
ATOM 718 N N . GLY A 1 93 ? -2.113 -2.421 -8.975 1.00 97.38 93 GLY A N 1
ATOM 719 C CA . GLY A 1 93 ? -3.470 -2.165 -9.467 1.00 97.38 93 GLY A CA 1
ATOM 720 C C . GLY A 1 93 ?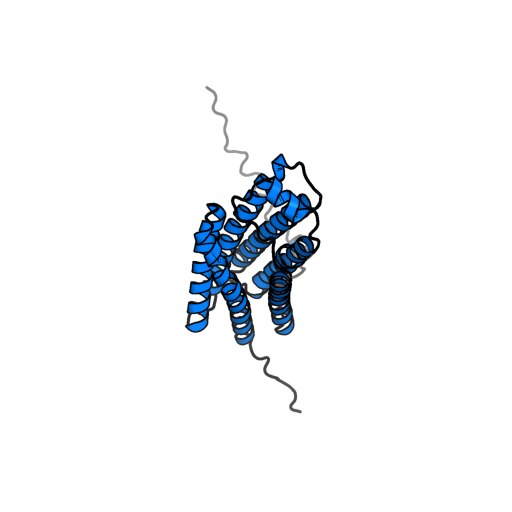 -4.566 -2.582 -8.483 1.00 97.38 93 GLY A C 1
ATOM 721 O O . GLY A 1 93 ? -5.193 -1.748 -7.825 1.00 97.38 93 GLY A O 1
ATOM 722 N N . ILE A 1 94 ? -4.830 -3.887 -8.386 1.00 98.19 94 ILE A N 1
ATOM 723 C CA . ILE A 1 94 ? -5.984 -4.421 -7.645 1.00 98.19 94 ILE A CA 1
ATOM 724 C C . ILE A 1 94 ? -5.843 -4.155 -6.141 1.00 98.19 94 ILE A C 1
ATOM 726 O O . ILE A 1 94 ? -6.778 -3.642 -5.516 1.00 98.19 94 ILE A O 1
ATOM 730 N N . ALA A 1 95 ? -4.675 -4.435 -5.551 1.00 97.56 95 ALA A N 1
ATOM 731 C CA . ALA A 1 95 ? -4.448 -4.179 -4.130 1.00 97.56 95 ALA A CA 1
ATOM 732 C C . ALA A 1 95 ? -4.547 -2.683 -3.780 1.00 97.56 95 ALA A C 1
ATOM 734 O O . ALA A 1 95 ? -5.007 -2.352 -2.688 1.00 97.56 95 ALA A O 1
ATOM 735 N N . ALA A 1 96 ? -4.209 -1.774 -4.702 1.00 97.44 96 ALA A N 1
ATOM 736 C CA . ALA A 1 96 ? -4.374 -0.333 -4.504 1.00 97.44 96 ALA A CA 1
ATOM 737 C C . ALA A 1 96 ? -5.854 0.063 -4.371 1.00 97.44 96 ALA A C 1
ATOM 739 O O . ALA A 1 96 ? -6.232 0.782 -3.443 1.00 97.44 96 ALA A O 1
ATOM 740 N N . VAL A 1 97 ? -6.724 -0.462 -5.237 1.00 97.88 97 VAL A N 1
ATOM 741 C CA . VAL A 1 97 ? -8.177 -0.232 -5.135 1.00 97.88 97 VAL A CA 1
ATOM 742 C C . VAL A 1 97 ? -8.728 -0.810 -3.828 1.00 97.88 97 VAL A C 1
ATOM 744 O O . VAL A 1 97 ? -9.490 -0.148 -3.113 1.00 97.88 97 VAL A O 1
ATOM 747 N N . LEU A 1 98 ? -8.307 -2.028 -3.477 1.00 98.00 98 LEU A N 1
ATOM 748 C CA . LEU A 1 98 ? -8.720 -2.682 -2.236 1.00 98.00 98 LEU A CA 1
ATOM 749 C C . LEU A 1 98 ? -8.204 -1.956 -0.989 1.00 98.00 98 LEU A C 1
ATOM 751 O O . LEU A 1 98 ? -8.908 -1.935 0.016 1.00 98.00 98 LEU A O 1
ATOM 755 N N . LEU A 1 99 ? -7.047 -1.293 -1.051 1.00 97.62 99 LEU A N 1
ATOM 756 C CA . LEU A 1 99 ? -6.524 -0.473 0.042 1.00 97.62 99 LEU A CA 1
ATOM 757 C C . LEU A 1 99 ? -7.442 0.715 0.356 1.00 97.62 99 LEU A C 1
ATOM 759 O O . LEU A 1 99 ? -7.676 1.014 1.527 1.00 97.62 99 LEU A O 1
ATOM 763 N N . VAL A 1 100 ? -8.020 1.366 -0.658 1.00 97.44 100 VAL A N 1
ATOM 764 C CA . VAL A 1 100 ? -8.997 2.449 -0.444 1.00 97.44 100 VAL A CA 1
ATOM 765 C C . VAL A 1 100 ? -10.260 1.909 0.224 1.00 97.44 100 VAL A C 1
ATOM 767 O O . VAL A 1 100 ? -10.760 2.499 1.186 1.00 97.44 100 VAL A O 1
ATOM 770 N N . ALA A 1 101 ? -10.765 0.765 -0.245 1.00 96.94 101 ALA A N 1
ATOM 771 C CA . ALA A 1 101 ? -11.905 0.091 0.373 1.00 96.94 101 ALA A CA 1
ATOM 772 C C . ALA A 1 101 ? -11.603 -0.318 1.827 1.00 96.94 101 ALA A C 1
ATOM 774 O O . ALA A 1 101 ? -12.430 -0.100 2.718 1.00 96.94 101 ALA A O 1
ATOM 775 N N . LEU A 1 102 ? -10.398 -0.832 2.084 1.00 96.25 102 LEU A N 1
ATOM 776 C CA . LEU A 1 102 ? -9.927 -1.212 3.409 1.00 96.25 102 LEU A CA 1
ATOM 777 C C . LEU A 1 102 ? -9.856 0.014 4.321 1.00 96.25 102 LEU A C 1
ATOM 779 O O . LEU A 1 102 ? -10.447 -0.013 5.398 1.00 96.25 102 LEU A O 1
ATOM 783 N N . GLY A 1 103 ? -9.246 1.112 3.869 1.00 95.38 103 GLY A N 1
ATOM 784 C CA . GLY A 1 103 ? -9.191 2.381 4.597 1.00 95.38 103 GLY A CA 1
ATOM 785 C C . GLY A 1 103 ? -10.582 2.902 4.961 1.00 95.38 103 GLY A C 1
ATOM 786 O O . GLY A 1 103 ? -10.842 3.213 6.123 1.00 95.38 103 GLY A O 1
ATOM 787 N N . ARG A 1 104 ? -11.527 2.901 4.011 1.00 94.31 104 ARG A N 1
ATOM 788 C CA . ARG A 1 104 ? -12.934 3.265 4.281 1.00 94.31 104 ARG A CA 1
ATOM 789 C C . ARG A 1 104 ? -13.593 2.349 5.304 1.00 94.31 104 ARG A C 1
ATOM 791 O O . ARG A 1 104 ? -14.421 2.813 6.081 1.00 94.31 104 ARG A O 1
ATOM 798 N N . SER A 1 105 ? -13.254 1.063 5.297 1.00 93.38 105 SER A N 1
ATOM 799 C CA . SER A 1 105 ? -13.781 0.122 6.278 1.00 93.38 105 SER A CA 1
ATOM 800 C C . SER A 1 105 ? -13.184 0.372 7.672 1.00 93.38 105 SER A C 1
ATOM 802 O O . SER A 1 105 ? -13.910 0.334 8.664 1.00 93.38 105 SER A O 1
ATOM 804 N N . LEU A 1 106 ? -11.890 0.680 7.775 1.00 92.25 106 LEU A N 1
ATOM 805 C CA . LEU A 1 106 ? -11.186 0.869 9.049 1.00 92.25 106 LEU A CA 1
ATOM 806 C C . LEU A 1 106 ? -11.384 2.266 9.663 1.00 92.25 106 LEU A C 1
ATOM 808 O O . LEU A 1 106 ? -11.140 2.448 10.860 1.00 92.25 106 LEU A O 1
ATOM 812 N N . ALA A 1 107 ? -11.830 3.232 8.862 1.00 90.94 107 ALA A N 1
ATOM 813 C CA . ALA A 1 107 ? -12.131 4.597 9.269 1.00 90.94 107 ALA A CA 1
ATOM 814 C C . ALA A 1 107 ? -13.162 4.669 10.407 1.00 90.94 107 ALA A C 1
ATOM 816 O O . ALA A 1 107 ? -14.200 4.006 10.376 1.00 90.94 107 ALA A O 1
ATOM 817 N N . SER A 1 108 ? -12.899 5.535 11.388 1.00 84.75 108 SER A N 1
ATOM 818 C CA . SER A 1 108 ? -13.905 5.966 12.361 1.00 84.75 108 SER A CA 1
ATOM 819 C C . SER A 1 108 ? -14.546 7.285 11.963 1.00 84.75 108 SER A C 1
ATOM 821 O O . SER A 1 108 ? -14.042 7.982 11.088 1.00 84.75 108 SER A O 1
ATOM 823 N N . THR A 1 109 ? -15.603 7.694 12.665 1.00 83.06 109 THR A N 1
ATOM 824 C CA . THR A 1 109 ? -16.170 9.045 12.525 1.00 83.06 109 THR A CA 1
ATOM 825 C C . THR A 1 109 ? -15.105 10.131 12.711 1.00 83.06 109 THR A C 1
ATOM 827 O O . THR A 1 109 ? -15.002 11.025 11.877 1.00 83.06 109 THR A O 1
ATOM 830 N N . SER A 1 110 ? -14.252 10.001 13.733 1.00 83.00 110 SER A N 1
ATOM 831 C CA . SER A 1 110 ? -13.203 10.973 14.071 1.00 83.00 110 SER A CA 1
ATOM 832 C C . SER A 1 110 ? -11.967 10.950 13.163 1.00 83.00 110 SER A C 1
ATOM 834 O O . SER A 1 110 ? -11.299 11.973 13.049 1.00 83.00 110 SER A O 1
ATOM 836 N N . THR A 1 111 ? -11.641 9.825 12.515 1.00 86.62 111 THR A N 1
ATOM 837 C CA . THR A 1 111 ? -10.431 9.693 11.675 1.00 86.62 111 THR A CA 1
ATOM 838 C C . THR A 1 111 ? -10.723 9.492 10.190 1.00 86.62 111 THR A C 1
ATOM 840 O O . THR A 1 111 ? -9.787 9.391 9.398 1.00 86.62 111 THR A O 1
ATOM 843 N N . SER A 1 112 ? -11.999 9.463 9.791 1.00 86.88 112 SER A N 1
ATOM 844 C CA . SER A 1 112 ? -12.440 9.122 8.432 1.00 86.88 112 SER A CA 1
ATOM 845 C C . SER A 1 112 ? -11.739 9.920 7.341 1.00 86.88 112 SER A C 1
ATOM 847 O O . SER A 1 112 ? -11.169 9.318 6.433 1.00 86.88 112 SER A O 1
ATOM 849 N N . GLY A 1 113 ? -11.723 11.250 7.449 1.00 90.94 113 GLY A N 1
ATOM 850 C CA . GLY A 1 113 ? -11.084 12.110 6.453 1.00 90.94 113 GLY A CA 1
ATOM 851 C C . GLY A 1 113 ? -9.601 11.784 6.265 1.00 90.94 113 GLY A C 1
ATOM 852 O O . GLY A 1 113 ? -9.150 11.591 5.137 1.00 90.94 113 GLY A O 1
ATOM 853 N N . GLY A 1 114 ? -8.857 11.639 7.365 1.00 94.31 114 GLY A N 1
ATOM 854 C CA . GLY A 1 114 ? -7.433 11.303 7.330 1.00 94.31 114 GLY A CA 1
ATOM 855 C C . GLY A 1 114 ? -7.176 9.906 6.769 1.00 94.31 114 GLY A C 1
ATOM 856 O O . GLY A 1 114 ? -6.433 9.760 5.805 1.00 94.31 114 GLY A O 1
ATOM 857 N N . VAL A 1 115 ? -7.838 8.880 7.312 1.00 95.31 115 VAL A N 1
ATOM 858 C CA . VAL A 1 115 ? -7.653 7.479 6.890 1.00 95.31 115 VAL A CA 1
ATOM 859 C C . VAL A 1 115 ? -7.959 7.302 5.401 1.00 95.31 115 VAL A C 1
ATOM 861 O O . VAL A 1 115 ? -7.182 6.674 4.683 1.00 95.31 115 VAL A O 1
ATOM 864 N N . ILE A 1 116 ? -9.056 7.888 4.913 1.00 95.19 116 ILE A N 1
ATOM 865 C CA . ILE A 1 116 ? -9.431 7.807 3.495 1.00 95.19 116 ILE A CA 1
ATOM 866 C C . ILE A 1 116 ? -8.416 8.549 2.623 1.00 95.19 116 ILE A C 1
ATOM 868 O O . ILE A 1 116 ? -8.026 8.023 1.585 1.00 95.19 116 ILE A O 1
ATOM 872 N N . THR A 1 117 ? -7.957 9.729 3.049 1.00 97.00 117 THR A N 1
ATOM 873 C CA . THR A 1 117 ? -6.957 10.509 2.305 1.00 97.00 117 THR A CA 1
ATOM 874 C C . THR A 1 117 ? -5.642 9.746 2.182 1.00 97.00 117 THR A C 1
ATOM 876 O O . THR A 1 117 ? -5.139 9.582 1.075 1.00 97.00 117 THR A O 1
ATOM 879 N N . PHE A 1 118 ? -5.108 9.215 3.284 1.00 97.94 118 PHE A N 1
ATOM 880 C CA . PHE A 1 118 ? -3.869 8.434 3.259 1.00 97.94 118 PHE A CA 1
ATOM 881 C C . PHE A 1 118 ? -4.009 7.172 2.397 1.00 97.94 118 PHE A C 1
ATOM 883 O O . PHE A 1 118 ? -3.136 6.890 1.577 1.00 97.94 118 PHE A O 1
ATOM 890 N N . ALA A 1 119 ? -5.128 6.448 2.511 1.00 97.62 119 ALA A N 1
ATOM 891 C CA . ALA A 1 119 ? -5.388 5.285 1.666 1.00 97.62 119 ALA A CA 1
ATOM 892 C C . ALA A 1 119 ? -5.472 5.661 0.175 1.00 97.62 119 ALA A C 1
ATOM 894 O O . ALA A 1 119 ? -4.893 4.968 -0.657 1.00 97.62 119 ALA A O 1
ATOM 895 N N . ALA A 1 120 ? -6.136 6.771 -0.165 1.00 97.94 120 ALA A N 1
ATOM 896 C CA . ALA A 1 120 ? -6.241 7.264 -1.537 1.00 97.94 120 ALA A CA 1
ATOM 897 C C . ALA A 1 120 ? -4.883 7.698 -2.107 1.00 97.94 120 ALA A C 1
ATOM 899 O O . ALA A 1 120 ? -4.557 7.335 -3.234 1.00 97.94 120 ALA A O 1
ATOM 900 N N . VAL A 1 121 ? -4.066 8.415 -1.329 1.00 98.38 121 VAL A N 1
ATOM 901 C CA . VAL A 1 121 ? -2.712 8.820 -1.743 1.00 98.38 121 VAL A CA 1
ATOM 902 C C . VAL A 1 121 ? -1.832 7.593 -1.996 1.00 98.38 121 VAL A C 1
ATOM 904 O O . VAL A 1 121 ? -1.186 7.517 -3.039 1.00 98.38 121 VAL A O 1
ATOM 907 N N . ALA A 1 122 ? -1.847 6.598 -1.103 1.00 98.06 122 ALA A N 1
ATOM 908 C CA . ALA A 1 122 ? -1.107 5.351 -1.305 1.00 98.06 122 ALA A CA 1
ATOM 909 C C . ALA A 1 122 ? -1.590 4.577 -2.548 1.00 98.06 122 ALA A C 1
ATOM 911 O O . ALA A 1 122 ? -0.777 3.989 -3.269 1.00 98.06 122 ALA A O 1
ATOM 912 N N . ALA A 1 123 ? -2.896 4.609 -2.833 1.00 98.25 123 ALA A N 1
ATOM 913 C CA . ALA A 1 123 ? -3.460 4.027 -4.048 1.00 98.25 123 ALA A CA 1
ATOM 914 C C . ALA A 1 123 ? -2.962 4.741 -5.310 1.00 98.25 123 ALA A C 1
ATOM 916 O O . ALA A 1 123 ? -2.517 4.083 -6.243 1.00 98.25 123 ALA A O 1
ATOM 917 N N . ILE A 1 124 ? -2.990 6.076 -5.329 1.00 98.19 124 ILE A N 1
ATOM 918 C CA . ILE A 1 124 ? -2.504 6.878 -6.461 1.00 98.19 124 ILE A CA 1
ATOM 919 C C . ILE A 1 124 ? -1.024 6.588 -6.723 1.00 98.19 124 ILE A C 1
ATOM 921 O O . ILE A 1 124 ? -0.652 6.339 -7.865 1.00 98.19 124 ILE A O 1
ATOM 925 N N . LEU A 1 125 ? -0.192 6.555 -5.677 1.00 98.06 125 LEU A N 1
ATOM 926 C CA . LEU A 1 125 ? 1.229 6.215 -5.810 1.00 98.06 125 LEU A CA 1
ATOM 927 C C . LEU A 1 125 ? 1.433 4.799 -6.360 1.00 98.06 125 LEU A C 1
ATOM 929 O O . LEU A 1 125 ? 2.302 4.597 -7.200 1.00 98.06 125 LEU A O 1
ATOM 933 N N . SER A 1 126 ? 0.601 3.837 -5.952 1.00 97.81 126 SER A N 1
ATOM 934 C CA . SER A 1 126 ? 0.633 2.485 -6.525 1.00 97.81 126 SER A CA 1
ATOM 935 C C . SER A 1 126 ? 0.265 2.495 -8.011 1.00 97.81 126 SER A C 1
ATOM 937 O O . SER A 1 126 ? 0.954 1.885 -8.815 1.00 97.81 126 SER A O 1
ATOM 939 N N . LEU A 1 127 ? -0.754 3.252 -8.419 1.00 97.56 127 LEU A N 1
ATOM 940 C CA . LEU A 1 127 ? -1.115 3.369 -9.836 1.00 97.56 127 LEU A CA 1
ATOM 941 C C . LEU A 1 127 ? -0.019 4.050 -10.672 1.00 97.56 127 LEU A C 1
ATOM 943 O O . LEU A 1 127 ? 0.169 3.688 -11.831 1.00 97.56 127 LEU A O 1
ATOM 947 N N . VAL A 1 128 ? 0.727 4.996 -10.093 1.00 97.06 128 VAL A N 1
ATOM 948 C CA . VAL A 1 128 ? 1.913 5.588 -10.736 1.00 97.06 128 VAL A CA 1
ATOM 949 C C . VAL A 1 128 ? 2.996 4.529 -10.968 1.00 97.06 128 VAL A C 1
ATOM 951 O O . VAL A 1 128 ? 3.589 4.508 -12.043 1.00 97.06 128 VAL A O 1
ATOM 954 N N . GLN A 1 129 ? 3.219 3.621 -10.015 1.00 96.44 129 GLN A N 1
ATOM 955 C CA . GLN A 1 129 ? 4.157 2.505 -10.193 1.00 96.44 129 GLN A CA 1
ATOM 956 C C . GLN A 1 129 ? 3.693 1.535 -11.271 1.00 96.44 129 GLN A C 1
ATOM 958 O O . GLN A 1 129 ? 4.475 1.205 -12.154 1.00 96.44 129 GLN A O 1
ATOM 963 N N . LEU A 1 130 ? 2.409 1.160 -11.260 1.00 97.06 130 LEU A N 1
ATOM 964 C CA . LEU A 1 130 ? 1.823 0.329 -12.310 1.00 97.06 130 LEU A CA 1
ATOM 965 C C . LEU A 1 130 ? 2.041 0.952 -13.695 1.00 97.06 130 LEU A C 1
ATOM 967 O O . LEU A 1 130 ? 2.451 0.266 -14.625 1.00 97.06 130 LEU A O 1
ATOM 971 N N . ALA A 1 131 ? 1.795 2.257 -13.835 1.00 96.31 131 ALA A N 1
ATOM 972 C CA . ALA A 1 131 ? 2.030 2.966 -15.089 1.00 96.31 131 ALA A CA 1
ATOM 973 C C . ALA A 1 131 ? 3.516 2.964 -15.489 1.00 96.31 131 ALA A C 1
ATOM 975 O O . ALA A 1 131 ? 3.822 2.801 -16.668 1.00 96.31 131 ALA A O 1
ATOM 976 N N . GLY A 1 132 ? 4.429 3.111 -14.524 1.00 95.38 132 GLY A N 1
ATOM 977 C CA . GLY A 1 132 ? 5.871 3.023 -14.750 1.00 95.38 132 GLY A CA 1
ATOM 978 C C . GLY A 1 132 ? 6.317 1.636 -15.221 1.00 95.38 132 GLY A C 1
ATOM 979 O O . GLY A 1 132 ? 7.053 1.535 -16.197 1.00 95.38 132 GLY A O 1
ATOM 980 N N . GLU A 1 133 ? 5.831 0.569 -14.592 1.00 94.88 133 GLU A N 1
ATOM 981 C CA . GLU A 1 133 ? 6.160 -0.812 -14.975 1.00 94.88 133 GLU A CA 1
ATOM 982 C C . GLU A 1 133 ? 5.557 -1.190 -16.334 1.00 94.88 133 GLU A C 1
ATOM 984 O O . GLU A 1 133 ? 6.227 -1.813 -17.158 1.00 94.88 133 GLU A O 1
ATOM 989 N N . ILE A 1 134 ? 4.332 -0.738 -16.631 1.00 94.62 134 ILE A N 1
ATOM 990 C CA . ILE A 1 134 ? 3.744 -0.855 -17.975 1.00 94.62 134 ILE A CA 1
ATOM 991 C C . ILE A 1 134 ? 4.611 -0.116 -18.998 1.00 94.62 134 ILE A C 1
ATOM 993 O O . ILE A 1 134 ? 4.897 -0.659 -20.064 1.00 94.62 134 ILE A O 1
ATOM 997 N N . PHE A 1 135 ? 5.044 1.108 -18.683 1.00 94.19 135 PHE A N 1
ATOM 998 C CA . PHE A 1 135 ? 5.906 1.889 -19.566 1.00 94.19 135 PHE A CA 1
ATOM 999 C C . PHE A 1 135 ? 7.221 1.162 -19.859 1.00 94.19 135 PHE A C 1
ATOM 1001 O O . PHE A 1 135 ? 7.594 1.080 -21.025 1.00 94.19 135 PHE A O 1
ATOM 1008 N N . LEU A 1 136 ? 7.874 0.590 -18.840 1.00 93.12 136 LEU A N 1
ATOM 1009 C CA . LEU A 1 136 ? 9.087 -0.223 -18.998 1.00 93.12 136 LEU A CA 1
ATOM 1010 C C . LEU A 1 136 ? 8.841 -1.475 -19.853 1.00 93.12 136 LEU A C 1
ATOM 1012 O O . LEU A 1 136 ? 9.639 -1.778 -20.735 1.00 93.12 136 LEU A O 1
ATOM 1016 N N . THR A 1 137 ? 7.702 -2.144 -19.661 1.00 91.62 137 THR A N 1
ATOM 1017 C CA . THR A 1 137 ? 7.318 -3.350 -20.419 1.00 91.62 137 THR A CA 1
ATOM 1018 C C . THR A 1 137 ? 7.090 -3.065 -21.910 1.00 91.62 137 THR A C 1
ATOM 1020 O O . THR A 1 137 ? 7.364 -3.910 -22.757 1.00 91.62 137 THR A O 1
ATOM 1023 N N . ILE A 1 138 ? 6.599 -1.872 -22.269 1.00 89.75 138 ILE A N 1
ATOM 1024 C CA . ILE A 1 138 ? 6.356 -1.487 -23.675 1.00 89.75 138 ILE A CA 1
ATOM 1025 C C . ILE A 1 138 ? 7.676 -1.228 -24.438 1.00 89.75 138 ILE A C 1
ATOM 1027 O O . ILE A 1 138 ? 7.669 -1.125 -25.664 1.00 89.75 138 ILE A O 1
ATOM 1031 N N . GLY A 1 139 ? 8.818 -1.183 -23.742 1.00 82.00 139 GLY A N 1
ATOM 1032 C CA . GLY A 1 139 ? 10.139 -1.018 -24.347 1.00 82.00 139 GLY A CA 1
ATOM 1033 C C . GLY A 1 139 ? 10.444 0.442 -24.690 1.00 82.00 139 GLY A C 1
ATOM 1034 O O . GLY A 1 139 ? 10.529 0.791 -25.871 1.00 82.00 139 GLY A O 1
ATOM 1035 N N . PRO A 1 140 ? 10.595 1.322 -23.683 1.00 77.06 140 PRO A N 1
ATOM 1036 C CA . PRO A 1 140 ? 10.929 2.718 -23.911 1.00 77.06 140 PRO A CA 1
ATOM 1037 C C . PRO A 1 140 ? 12.375 2.858 -24.403 1.00 77.06 140 PRO A C 1
ATOM 1039 O O . PRO A 1 140 ? 13.148 1.900 -24.415 1.00 77.06 140 PRO A O 1
ATOM 1042 N N . GLU A 1 141 ? 12.779 4.071 -24.795 1.00 82.06 141 GLU A N 1
ATOM 1043 C CA . GLU A 1 141 ? 14.189 4.327 -25.098 1.00 82.06 141 GLU A CA 1
ATOM 1044 C C . GLU A 1 141 ? 15.074 3.907 -23.916 1.00 82.06 141 GLU A C 1
ATOM 1046 O O . GLU A 1 141 ? 14.857 4.352 -2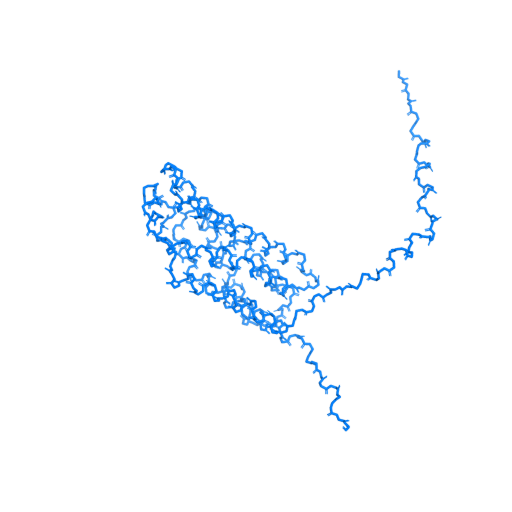2.789 1.00 82.06 141 GLU A O 1
ATOM 1051 N N . ILE A 1 142 ? 16.114 3.110 -24.191 1.00 77.25 142 ILE A N 1
ATOM 1052 C CA . ILE A 1 142 ? 17.033 2.541 -23.185 1.00 77.25 142 ILE A CA 1
ATOM 1053 C C . ILE A 1 142 ? 17.505 3.611 -22.187 1.00 77.25 142 ILE A C 1
ATOM 1055 O O . ILE A 1 142 ? 17.545 3.382 -20.982 1.00 77.25 142 ILE A O 1
ATOM 1059 N N . ARG A 1 143 ? 17.788 4.834 -22.657 1.00 81.19 143 ARG A N 1
ATOM 1060 C CA . ARG A 1 143 ? 18.277 5.941 -21.812 1.00 81.19 143 ARG A CA 1
ATOM 1061 C C . ARG A 1 143 ? 17.309 6.362 -20.698 1.00 81.19 143 ARG A C 1
ATOM 1063 O O . ARG A 1 143 ? 17.757 6.961 -19.728 1.00 81.19 143 ARG A O 1
ATOM 1070 N N . LEU A 1 144 ? 16.012 6.084 -20.830 1.00 90.56 144 LEU A N 1
ATOM 1071 C CA . LEU A 1 144 ? 14.986 6.463 -19.853 1.00 90.56 144 LEU A CA 1
ATOM 1072 C C . LEU A 1 144 ? 14.674 5.351 -18.844 1.00 90.56 144 LEU A C 1
ATOM 1074 O O . LEU A 1 144 ? 14.113 5.651 -17.793 1.00 90.56 144 LEU A O 1
ATOM 1078 N N . ALA A 1 145 ? 15.040 4.098 -19.130 1.00 92.38 145 ALA A N 1
ATOM 1079 C CA . ALA A 1 145 ? 14.657 2.941 -18.322 1.00 92.38 145 ALA A CA 1
ATOM 1080 C C . ALA A 1 145 ? 15.120 3.058 -16.855 1.00 92.38 145 ALA A C 1
ATOM 1082 O O . ALA A 1 145 ? 14.299 2.987 -15.942 1.00 92.38 145 ALA A O 1
ATOM 1083 N N . SER A 1 146 ? 16.403 3.359 -16.627 1.00 92.50 146 SER A N 1
ATOM 1084 C CA . SER A 1 146 ? 16.964 3.563 -15.279 1.00 92.50 146 SER A CA 1
ATOM 1085 C C . SER A 1 146 ? 16.333 4.745 -14.532 1.00 92.50 146 SER A C 1
ATOM 1087 O O . SER A 1 146 ? 16.084 4.669 -13.330 1.00 92.50 146 SER A O 1
ATOM 1089 N N . VAL A 1 147 ? 16.013 5.837 -15.233 1.00 93.88 147 VAL A N 1
ATOM 1090 C CA . VAL A 1 147 ? 15.356 7.009 -14.631 1.00 93.88 147 VAL A CA 1
ATOM 1091 C C . VAL A 1 147 ? 13.942 6.655 -14.175 1.00 93.88 147 VAL A C 1
ATOM 1093 O O . VAL A 1 147 ? 13.549 7.003 -13.060 1.00 93.88 147 VAL A O 1
ATOM 1096 N N . VAL A 1 148 ? 13.179 5.950 -15.013 1.00 95.12 148 VAL A N 1
ATOM 1097 C CA . VAL A 1 148 ? 11.829 5.480 -14.672 1.00 95.12 148 VAL A CA 1
ATOM 1098 C C . VAL A 1 148 ? 11.882 4.502 -13.505 1.00 95.12 148 VAL A C 1
ATOM 1100 O O . VAL A 1 148 ? 11.104 4.655 -12.566 1.00 95.12 148 VAL A O 1
ATOM 1103 N N . TRP A 1 149 ? 12.833 3.567 -13.509 1.00 94.94 149 TRP A N 1
ATOM 1104 C CA . TRP A 1 149 ? 13.038 2.628 -12.409 1.00 94.94 149 TRP A CA 1
ATOM 1105 C C . TRP A 1 149 ? 13.297 3.345 -11.076 1.00 94.94 149 TRP A C 1
ATOM 1107 O O . TRP A 1 149 ? 12.583 3.127 -10.099 1.00 94.94 149 TRP A O 1
ATOM 1117 N N . GLN A 1 150 ? 14.216 4.315 -11.047 1.00 94.50 150 GLN A N 1
ATOM 1118 C CA . GLN A 1 150 ? 14.468 5.112 -9.841 1.00 94.50 150 GLN A CA 1
ATOM 1119 C C . GLN A 1 150 ? 13.239 5.909 -9.382 1.00 94.50 150 GLN A C 1
ATOM 1121 O O . GLN A 1 150 ? 13.028 6.089 -8.180 1.00 94.50 150 GLN A O 1
ATOM 1126 N N . LEU A 1 151 ? 12.421 6.410 -10.314 1.00 95.56 151 LEU A N 1
ATOM 1127 C CA . LEU A 1 151 ? 11.164 7.085 -9.977 1.00 95.56 151 LEU A CA 1
ATOM 1128 C C . LEU A 1 151 ? 10.147 6.114 -9.363 1.00 95.56 151 LEU A C 1
ATOM 1130 O O . LEU A 1 151 ? 9.505 6.483 -8.378 1.00 95.56 151 LEU A O 1
ATOM 1134 N N . ILE A 1 152 ? 10.040 4.886 -9.881 1.00 95.75 152 ILE A N 1
ATOM 1135 C CA . ILE A 1 152 ? 9.210 3.813 -9.308 1.00 95.75 152 ILE A CA 1
ATOM 1136 C C . ILE A 1 152 ? 9.674 3.496 -7.881 1.00 95.75 152 ILE A C 1
ATOM 1138 O O . ILE A 1 152 ? 8.844 3.497 -6.964 1.00 95.75 152 ILE A O 1
ATOM 1142 N N . CYS A 1 153 ? 10.985 3.322 -7.665 1.00 95.19 153 CYS A N 1
ATOM 1143 C CA . CYS A 1 153 ? 11.561 3.088 -6.338 1.00 95.19 153 CYS A CA 1
ATOM 1144 C C . CYS A 1 153 ? 11.241 4.238 -5.371 1.00 95.19 153 CYS A C 1
ATOM 1146 O O . CYS A 1 153 ? 10.766 4.010 -4.261 1.00 95.19 153 CYS A O 1
ATOM 1148 N N . ARG A 1 154 ? 11.429 5.497 -5.783 1.00 96.44 154 ARG A N 1
ATOM 1149 C CA . ARG A 1 154 ? 11.117 6.655 -4.924 1.00 96.44 154 ARG A CA 1
ATOM 1150 C C . ARG A 1 154 ? 9.624 6.768 -4.624 1.00 96.44 154 ARG A C 1
ATOM 1152 O O . ARG A 1 154 ? 9.262 7.072 -3.487 1.00 96.44 154 ARG A O 1
ATOM 1159 N N . ALA A 1 155 ? 8.761 6.513 -5.608 1.00 96.62 155 ALA A N 1
ATOM 1160 C CA . ALA A 1 155 ? 7.317 6.460 -5.398 1.00 96.62 155 ALA A CA 1
ATOM 1161 C C . ALA A 1 155 ? 6.938 5.363 -4.387 1.00 96.62 155 ALA A C 1
ATOM 1163 O O . ALA A 1 155 ? 6.049 5.588 -3.560 1.00 96.62 155 ALA A O 1
ATOM 1164 N N . ASP A 1 156 ? 7.657 4.232 -4.389 1.00 94.88 156 ASP A N 1
ATOM 1165 C CA . ASP A 1 156 ? 7.491 3.162 -3.396 1.00 94.88 156 ASP A CA 1
ATOM 1166 C C . ASP A 1 156 ? 7.832 3.649 -1.996 1.00 94.88 156 ASP A C 1
ATOM 1168 O O . ASP A 1 156 ? 7.039 3.491 -1.064 1.00 94.88 156 ASP A O 1
ATOM 1172 N N . GLY A 1 157 ? 8.954 4.360 -1.880 1.00 96.12 157 GLY A N 1
ATOM 1173 C CA . GLY A 1 157 ? 9.375 4.971 -0.631 1.00 96.12 157 GLY A CA 1
ATOM 1174 C C . GLY A 1 157 ? 8.326 5.924 -0.063 1.00 96.12 157 GLY A C 1
ATOM 1175 O O . GLY A 1 157 ? 7.925 5.784 1.094 1.00 96.12 157 GLY A O 1
ATOM 1176 N N . VAL A 1 158 ? 7.799 6.843 -0.882 1.00 98.00 158 VAL A N 1
ATOM 1177 C CA . VAL A 1 158 ? 6.716 7.751 -0.455 1.00 98.00 158 VAL A CA 1
ATOM 1178 C C . VAL A 1 158 ? 5.472 6.964 -0.037 1.00 98.00 158 VAL A C 1
ATOM 1180 O O . VAL A 1 158 ? 4.887 7.251 1.010 1.00 98.00 158 VAL A O 1
ATOM 1183 N N . LYS A 1 159 ? 5.067 5.953 -0.813 1.00 97.31 159 LYS A N 1
ATOM 1184 C CA . LYS A 1 159 ? 3.897 5.118 -0.510 1.00 97.31 159 LYS A CA 1
ATOM 1185 C C . LYS A 1 159 ? 4.047 4.422 0.841 1.00 97.31 159 LYS A C 1
ATOM 1187 O O . LYS A 1 159 ? 3.084 4.386 1.604 1.00 97.31 159 LYS A O 1
ATOM 1192 N N . MET A 1 160 ? 5.232 3.921 1.175 1.00 97.44 160 MET A N 1
ATOM 1193 C CA . MET A 1 160 ? 5.498 3.294 2.473 1.00 97.44 160 MET A CA 1
ATOM 1194 C C . MET A 1 160 ? 5.382 4.278 3.636 1.00 97.44 160 MET A C 1
ATOM 1196 O O . MET A 1 160 ? 4.760 3.944 4.646 1.00 97.44 160 MET A O 1
ATOM 1200 N N . LEU A 1 161 ? 5.877 5.513 3.485 1.00 97.94 161 LEU A N 1
ATOM 1201 C CA . LEU A 1 161 ? 5.683 6.564 4.494 1.00 97.94 161 LEU A CA 1
ATOM 1202 C C . LEU A 1 161 ? 4.195 6.898 4.688 1.00 97.94 161 LEU A C 1
ATOM 1204 O O . LEU A 1 161 ? 3.727 7.059 5.818 1.00 97.94 161 LEU A O 1
ATOM 1208 N N . VAL A 1 162 ? 3.432 6.955 3.593 1.00 98.25 162 VAL A N 1
ATOM 1209 C CA . VAL A 1 162 ? 1.977 7.163 3.630 1.00 98.25 162 VAL A CA 1
ATOM 1210 C C . VAL A 1 162 ? 1.283 5.984 4.325 1.00 98.25 162 VAL A C 1
ATOM 1212 O O . VAL A 1 162 ? 0.449 6.193 5.204 1.00 98.25 162 VAL A O 1
ATOM 1215 N N . LEU A 1 163 ? 1.649 4.740 4.015 1.00 98.06 163 LEU A N 1
ATOM 1216 C CA . LEU A 1 163 ? 1.106 3.557 4.688 1.00 98.06 163 LEU A CA 1
ATOM 1217 C C . LEU A 1 163 ? 1.432 3.543 6.189 1.00 98.06 163 LEU A C 1
ATOM 1219 O O . LEU A 1 163 ? 0.556 3.231 6.992 1.00 98.06 163 LEU A O 1
ATOM 1223 N N . ALA A 1 164 ? 2.637 3.948 6.593 1.00 97.88 164 ALA A N 1
ATOM 1224 C CA . ALA A 1 164 ? 2.980 4.092 8.008 1.00 97.88 164 ALA A CA 1
ATOM 1225 C C . ALA A 1 164 ? 2.072 5.124 8.704 1.00 97.88 164 ALA A C 1
ATOM 1227 O O . ALA A 1 164 ? 1.513 4.851 9.768 1.00 97.88 164 ALA A O 1
ATOM 1228 N N . GLY A 1 165 ? 1.848 6.283 8.074 1.00 97.62 165 GLY A N 1
ATOM 1229 C CA . GLY A 1 165 ? 0.911 7.295 8.573 1.00 97.62 165 GLY A CA 1
ATOM 1230 C C . GLY A 1 165 ? -0.529 6.779 8.680 1.00 97.62 165 GLY A C 1
ATOM 1231 O O . GLY A 1 165 ? -1.204 7.027 9.682 1.00 97.62 165 GLY A O 1
ATOM 1232 N N . LEU A 1 166 ? -0.980 5.995 7.695 1.00 97.31 166 LEU A N 1
ATOM 1233 C CA . LEU A 1 166 ? -2.288 5.337 7.710 1.00 97.31 166 LEU A CA 1
ATOM 1234 C C . LEU A 1 166 ? -2.440 4.413 8.926 1.00 97.31 166 LEU A C 1
ATOM 1236 O O . LEU A 1 166 ? -3.449 4.496 9.630 1.00 97.31 166 LEU A O 1
ATOM 1240 N N . ILE A 1 167 ? -1.439 3.566 9.193 1.00 96.88 167 ILE A N 1
ATOM 1241 C CA . ILE A 1 167 ? -1.433 2.654 10.345 1.00 96.88 167 ILE A CA 1
ATOM 1242 C C . ILE A 1 167 ? -1.555 3.441 11.651 1.00 96.88 167 ILE A C 1
ATOM 1244 O O . ILE A 1 167 ? -2.408 3.121 12.483 1.00 96.88 167 ILE A O 1
ATOM 1248 N N . VAL A 1 168 ? -0.753 4.496 11.815 1.00 95.62 168 VAL A N 1
ATOM 1249 C CA . VAL A 1 168 ? -0.767 5.349 13.013 1.00 95.62 168 VAL A CA 1
ATOM 1250 C C . VAL A 1 168 ? -2.133 6.011 13.213 1.00 95.62 168 VAL A C 1
ATOM 1252 O O . VAL A 1 168 ? -2.662 5.993 14.328 1.00 95.62 168 VAL A O 1
ATOM 1255 N N . LEU A 1 169 ? -2.742 6.543 12.149 1.00 94.12 169 LEU A N 1
ATOM 1256 C CA . LEU A 1 169 ? -4.067 7.172 12.212 1.00 94.12 169 LEU A CA 1
ATOM 1257 C C . LEU A 1 169 ? -5.169 6.178 12.591 1.00 94.12 169 LEU A C 1
ATOM 1259 O O . LEU A 1 169 ? -6.011 6.480 13.443 1.00 94.12 169 LEU A O 1
ATOM 1263 N N . VAL A 1 170 ? -5.166 4.990 11.983 1.00 93.19 170 VAL A N 1
ATOM 1264 C CA . VAL A 1 170 ? -6.131 3.928 12.301 1.00 93.19 170 VAL A CA 1
ATOM 1265 C C . VAL A 1 170 ? -5.946 3.454 13.746 1.00 93.19 170 VAL A C 1
ATOM 1267 O O . VAL A 1 170 ? -6.930 3.332 14.478 1.00 93.19 170 VAL A O 1
ATOM 1270 N N . HIS A 1 171 ? -4.702 3.243 14.185 1.00 91.62 171 HIS A N 1
ATOM 1271 C CA . HIS A 1 171 ? -4.397 2.801 15.545 1.00 91.62 171 HIS A CA 1
ATOM 1272 C C . HIS A 1 171 ? -4.827 3.833 16.598 1.00 91.62 171 HIS A C 1
ATOM 1274 O O . HIS A 1 171 ? -5.553 3.498 17.539 1.00 91.62 171 HIS A O 1
ATOM 1280 N N . GLY A 1 172 ? -4.437 5.099 16.411 1.00 85.06 172 GLY A N 1
ATOM 1281 C CA . GLY A 1 172 ? -4.735 6.192 17.339 1.00 85.06 172 GLY A CA 1
ATOM 1282 C C . GLY A 1 172 ? -6.225 6.512 17.461 1.00 85.06 172 GLY A C 1
ATOM 1283 O O . GLY A 1 172 ? -6.658 6.999 18.506 1.00 85.06 172 GLY A O 1
ATOM 1284 N N . GLY A 1 173 ? -7.008 6.207 16.422 1.00 76.31 173 GLY A N 1
ATOM 1285 C CA . GLY A 1 173 ? -8.440 6.463 16.393 1.00 76.31 173 GLY A CA 1
ATOM 1286 C C . GLY A 1 173 ? -9.282 5.516 17.244 1.00 76.31 173 GLY A C 1
ATOM 1287 O O . GLY A 1 173 ? -10.353 5.946 17.667 1.00 76.31 173 GLY A O 1
ATOM 1288 N N . HIS A 1 174 ? -8.871 4.257 17.451 1.00 66.81 174 HIS A N 1
ATOM 1289 C CA . HIS A 1 174 ? -9.775 3.215 17.978 1.00 66.81 174 HIS A CA 1
ATOM 1290 C C . HIS A 1 174 ? -9.163 2.163 18.902 1.00 66.81 174 HIS A C 1
ATOM 1292 O O . HIS A 1 174 ? -9.850 1.674 19.790 1.00 66.81 174 HIS A O 1
ATOM 1298 N N . PHE A 1 175 ? -7.888 1.814 18.752 1.00 67.69 175 PHE A N 1
ATOM 1299 C CA . PHE A 1 175 ? -7.385 0.555 19.317 1.00 67.69 175 PHE A CA 1
ATOM 1300 C C . PHE A 1 175 ? -6.535 0.728 20.577 1.00 67.69 175 PHE A C 1
ATOM 1302 O O . PHE A 1 175 ? -5.625 -0.059 20.851 1.00 67.69 175 PHE A O 1
ATOM 1309 N N . ARG A 1 176 ? -6.836 1.759 21.374 1.00 65.56 176 ARG A N 1
ATOM 1310 C CA . ARG A 1 176 ? -6.145 2.018 22.642 1.00 65.56 176 ARG A CA 1
ATOM 1311 C C . ARG A 1 176 ? -6.499 0.922 23.651 1.00 65.56 176 ARG A C 1
ATOM 1313 O O . ARG A 1 176 ? -7.602 0.910 24.182 1.00 65.56 176 ARG A O 1
ATOM 1320 N N . GLY A 1 177 ? -5.559 0.011 23.910 1.00 67.88 177 GLY A N 1
ATOM 1321 C CA . GLY A 1 177 ? -5.670 -0.983 24.988 1.00 67.88 177 GLY A CA 1
ATOM 1322 C C . GLY A 1 177 ? -5.375 -2.434 24.605 1.00 67.88 177 GLY A C 1
ATOM 1323 O O . GLY A 1 177 ? -5.267 -3.269 25.499 1.00 67.88 177 GLY A O 1
ATOM 1324 N N . ARG A 1 178 ? -5.196 -2.763 23.316 1.00 84.12 178 ARG A N 1
ATOM 1325 C CA . ARG A 1 178 ? -4.821 -4.126 22.891 1.00 84.12 178 ARG A CA 1
ATOM 1326 C C . ARG A 1 178 ? -3.339 -4.215 22.558 1.00 84.12 178 ARG A C 1
ATOM 1328 O O . ARG A 1 178 ? -2.922 -3.874 21.453 1.00 84.12 178 ARG A O 1
ATOM 1335 N N . LEU A 1 179 ? -2.566 -4.731 23.516 1.00 88.06 179 LEU A N 1
ATOM 1336 C CA . LEU A 1 179 ? -1.105 -4.815 23.447 1.00 88.06 1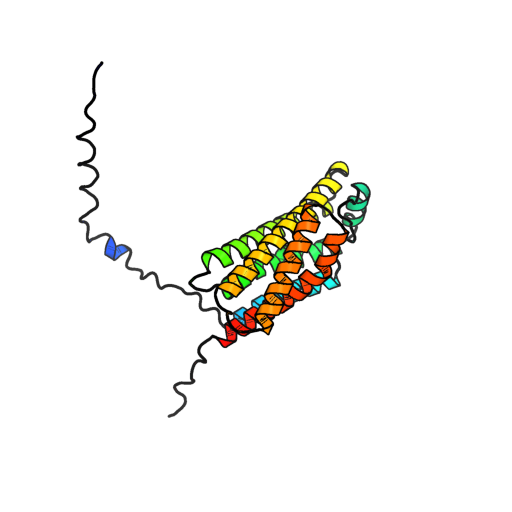79 LEU A CA 1
ATOM 1337 C C . LEU A 1 179 ? -0.605 -5.437 22.133 1.00 88.06 179 LEU A C 1
ATOM 1339 O O . LEU A 1 179 ? 0.268 -4.865 21.490 1.00 88.06 179 LEU A O 1
ATOM 1343 N N . THR A 1 180 ? -1.191 -6.552 21.686 1.00 91.50 180 THR A N 1
ATOM 1344 C CA . THR A 1 180 ? -0.755 -7.234 20.456 1.00 91.50 180 THR A CA 1
ATOM 1345 C C . THR A 1 180 ? -0.932 -6.368 19.209 1.00 91.50 180 THR A C 1
ATOM 1347 O O . THR A 1 180 ? -0.002 -6.247 18.417 1.00 91.50 180 THR A O 1
ATOM 1350 N N . LEU A 1 181 ? -2.090 -5.716 19.036 1.00 91.94 181 LEU A N 1
ATOM 1351 C CA . LEU A 1 181 ? -2.309 -4.827 17.891 1.00 91.94 181 LEU A CA 1
ATOM 1352 C C . LEU A 1 181 ? -1.417 -3.583 17.975 1.00 91.94 181 LEU A C 1
ATOM 1354 O O . LEU A 1 181 ? -0.952 -3.110 16.942 1.00 91.94 181 LEU A O 1
ATOM 1358 N N . THR A 1 182 ? -1.140 -3.065 19.175 1.00 93.44 182 THR A N 1
ATOM 1359 C CA . THR A 1 182 ? -0.177 -1.970 19.363 1.00 93.44 182 THR A CA 1
ATOM 1360 C C . THR A 1 182 ? 1.229 -2.383 18.937 1.00 93.44 182 THR A C 1
ATOM 1362 O O . THR A 1 182 ? 1.852 -1.654 18.169 1.00 93.44 182 THR A O 1
ATOM 1365 N N . ILE A 1 183 ? 1.706 -3.558 19.362 1.00 94.69 183 ILE A N 1
ATOM 1366 C CA . ILE A 1 183 ? 3.025 -4.081 18.975 1.00 94.69 183 ILE A CA 1
ATOM 1367 C C . ILE A 1 183 ? 3.104 -4.245 17.455 1.00 94.69 183 ILE A C 1
ATOM 1369 O O . ILE A 1 183 ? 4.037 -3.738 16.838 1.00 94.69 183 ILE A O 1
ATOM 1373 N N . VAL A 1 184 ? 2.106 -4.886 16.839 1.00 95.31 184 VAL A N 1
ATOM 1374 C CA . VAL A 1 184 ? 2.074 -5.103 15.384 1.00 95.31 184 VAL A CA 1
ATOM 1375 C C . VAL A 1 184 ? 1.990 -3.778 14.623 1.00 95.31 184 VAL A C 1
ATOM 1377 O O . VAL A 1 184 ? 2.731 -3.584 13.664 1.00 95.31 184 VAL A O 1
ATOM 1380 N N . SER A 1 185 ? 1.152 -2.835 15.066 1.00 95.25 185 SER A N 1
ATOM 1381 C CA . SER A 1 185 ? 1.033 -1.511 14.433 1.00 95.25 185 SER A CA 1
ATOM 1382 C C . SER A 1 185 ? 2.339 -0.720 14.528 1.00 95.25 185 SER A C 1
ATOM 1384 O O . SER A 1 185 ? 2.749 -0.097 13.550 1.00 95.25 185 SER A O 1
ATOM 1386 N N . ALA A 1 186 ? 3.009 -0.756 15.683 1.00 95.19 186 ALA A N 1
ATOM 1387 C CA . ALA A 1 186 ? 4.290 -0.088 15.888 1.00 95.19 186 ALA A CA 1
ATOM 1388 C C . ALA A 1 186 ? 5.394 -0.720 15.030 1.00 95.19 186 ALA A C 1
ATOM 1390 O O . ALA A 1 186 ? 6.087 -0.002 14.313 1.00 95.19 186 ALA A O 1
ATOM 1391 N N . ALA A 1 187 ? 5.510 -2.051 15.046 1.00 95.44 187 ALA A N 1
ATOM 1392 C CA . ALA A 1 187 ? 6.488 -2.781 14.245 1.00 95.44 187 ALA A CA 1
ATOM 1393 C C . ALA A 1 187 ? 6.288 -2.531 12.742 1.00 95.44 187 ALA A C 1
ATOM 1395 O O . ALA A 1 187 ? 7.245 -2.181 12.052 1.00 95.44 187 ALA A O 1
ATOM 1396 N N . ALA A 1 188 ? 5.048 -2.628 12.248 1.00 95.69 188 ALA A N 1
ATOM 1397 C CA . ALA A 1 188 ? 4.716 -2.352 10.851 1.00 95.69 188 ALA A CA 1
ATOM 1398 C C . ALA A 1 188 ? 5.052 -0.903 10.466 1.00 95.69 188 ALA A C 1
ATOM 1400 O O . ALA A 1 188 ? 5.700 -0.673 9.449 1.00 95.69 188 ALA A O 1
ATOM 1401 N N . SER A 1 189 ? 4.675 0.073 11.300 1.00 96.62 189 SER A N 1
ATOM 1402 C CA . SER A 1 189 ? 4.943 1.493 11.028 1.00 96.62 189 SER A CA 1
ATOM 1403 C C . SER A 1 189 ? 6.440 1.796 10.995 1.00 96.62 189 SER A C 1
ATOM 1405 O O . SER A 1 189 ? 6.905 2.437 10.061 1.00 96.62 189 SER A O 1
ATOM 1407 N N . ILE A 1 190 ? 7.211 1.317 11.978 1.00 95.75 190 ILE A N 1
ATOM 1408 C CA . ILE A 1 190 ? 8.667 1.530 12.031 1.00 95.75 190 ILE A CA 1
ATOM 1409 C C . ILE A 1 190 ? 9.343 0.870 10.828 1.00 95.75 190 ILE A C 1
ATOM 1411 O O . ILE A 1 190 ? 10.173 1.497 10.174 1.00 95.75 190 ILE A O 1
ATOM 1415 N N . SER A 1 191 ? 8.962 -0.366 10.505 1.00 94.94 191 SER A N 1
ATOM 1416 C CA . SER A 1 191 ? 9.526 -1.091 9.368 1.00 94.94 191 SER A CA 1
ATOM 1417 C C . SER A 1 191 ? 9.223 -0.388 8.038 1.00 94.94 191 SER A C 1
ATOM 1419 O O . SER A 1 191 ? 10.132 -0.218 7.229 1.00 94.94 191 SER A O 1
ATOM 1421 N N . LEU A 1 192 ? 7.998 0.120 7.845 1.00 95.94 192 LEU A N 1
ATOM 1422 C CA . LEU A 1 192 ? 7.622 0.930 6.678 1.00 95.94 192 LEU A CA 1
ATOM 1423 C C . LEU A 1 192 ? 8.350 2.278 6.623 1.00 95.94 192 LEU A C 1
ATOM 1425 O O . LEU A 1 192 ? 8.710 2.718 5.537 1.00 95.94 192 LEU A O 1
ATOM 1429 N N . LEU A 1 193 ? 8.589 2.936 7.761 1.00 96.00 193 LEU A N 1
ATOM 1430 C CA . LEU A 1 193 ? 9.359 4.183 7.801 1.00 96.00 193 LEU A CA 1
ATOM 1431 C C . LEU A 1 193 ? 10.813 3.955 7.379 1.00 96.00 193 LEU A C 1
ATOM 1433 O O . LEU A 1 193 ? 11.320 4.678 6.526 1.00 96.00 193 LEU A O 1
ATOM 1437 N N . LEU A 1 194 ? 11.473 2.943 7.950 1.00 94.50 194 LEU A N 1
ATOM 1438 C CA . LEU A 1 194 ? 12.864 2.611 7.628 1.00 94.50 194 LEU A CA 1
ATOM 1439 C C . LEU A 1 194 ? 13.017 2.189 6.164 1.00 94.50 194 LEU A C 1
ATOM 1441 O O . LEU A 1 194 ? 13.886 2.700 5.460 1.00 94.50 194 LEU A O 1
ATOM 1445 N N . SER A 1 195 ? 12.126 1.312 5.704 1.00 93.00 195 SER A N 1
ATOM 1446 C CA . SER A 1 195 ? 12.056 0.865 4.314 1.00 93.00 195 SER A CA 1
ATOM 1447 C C . SER A 1 195 ? 11.777 2.038 3.364 1.00 93.00 195 SER A C 1
ATOM 1449 O O . SER A 1 195 ? 12.513 2.240 2.399 1.00 93.00 195 SER A O 1
ATOM 1451 N N . GLY A 1 196 ? 10.813 2.903 3.698 1.00 94.75 196 GLY A N 1
ATOM 1452 C CA . GLY A 1 196 ? 10.481 4.085 2.906 1.00 94.75 196 GLY A CA 1
ATOM 1453 C C . GLY A 1 196 ? 11.645 5.068 2.773 1.00 94.75 196 GLY A C 1
ATOM 1454 O O . GLY A 1 196 ? 11.918 5.562 1.678 1.00 94.75 196 GLY A O 1
ATOM 1455 N N . ILE A 1 197 ? 12.389 5.306 3.859 1.00 95.38 197 ILE A N 1
ATOM 1456 C CA . ILE A 1 197 ? 13.630 6.099 3.833 1.00 95.38 197 ILE A CA 1
ATOM 1457 C C . ILE A 1 197 ? 14.680 5.432 2.935 1.00 95.38 197 ILE A C 1
ATOM 1459 O O . ILE A 1 197 ? 15.350 6.131 2.172 1.00 95.38 197 ILE A O 1
ATOM 1463 N N . GLY A 1 198 ? 14.804 4.103 2.989 1.00 93.19 198 GLY A N 1
ATOM 1464 C CA . GLY A 1 198 ? 15.685 3.329 2.116 1.00 93.19 198 GLY A CA 1
ATOM 1465 C C . GLY A 1 198 ? 15.388 3.549 0.638 1.00 93.19 198 GLY A C 1
ATOM 1466 O O . GLY A 1 198 ? 16.274 3.969 -0.102 1.00 93.19 198 GLY A O 1
ATOM 1467 N N . TYR A 1 199 ? 14.131 3.370 0.234 1.00 92.50 199 TYR A N 1
ATOM 1468 C CA . TYR A 1 199 ? 13.679 3.581 -1.144 1.00 92.50 199 TYR A CA 1
ATOM 1469 C C . TYR A 1 199 ? 13.849 5.027 -1.628 1.00 92.50 199 TYR A C 1
ATOM 1471 O O . TYR A 1 199 ? 14.252 5.257 -2.767 1.00 92.50 199 TYR A O 1
ATOM 1479 N N . LEU A 1 200 ? 13.594 6.023 -0.771 1.00 94.81 200 LEU A N 1
ATOM 1480 C CA . LEU A 1 200 ? 13.793 7.435 -1.128 1.00 94.81 200 LEU A CA 1
ATOM 1481 C C . LEU A 1 200 ? 15.262 7.777 -1.403 1.00 94.81 200 LEU A C 1
ATOM 1483 O O . LEU A 1 200 ? 15.548 8.590 -2.284 1.00 94.81 200 LEU A O 1
ATOM 1487 N N . ASN A 1 201 ? 16.176 7.150 -0.661 1.00 94.31 201 ASN A N 1
ATOM 1488 C CA . ASN A 1 201 ? 17.620 7.349 -0.793 1.00 94.31 201 ASN A CA 1
ATOM 1489 C C . ASN A 1 201 ? 18.292 6.308 -1.700 1.00 94.31 201 ASN A C 1
ATOM 1491 O O . ASN A 1 201 ? 19.513 6.341 -1.830 1.00 94.31 201 ASN A O 1
ATOM 1495 N N . LEU A 1 202 ? 17.520 5.396 -2.307 1.00 89.81 202 LEU A N 1
ATOM 1496 C CA . LEU A 1 202 ? 18.021 4.282 -3.120 1.00 89.81 202 LEU A CA 1
ATOM 1497 C C . LEU A 1 202 ? 19.090 3.447 -2.378 1.00 89.81 202 LEU A C 1
ATOM 1499 O O . LEU A 1 202 ? 20.071 2.995 -2.961 1.00 89.81 202 LEU A O 1
ATOM 1503 N N . ASN A 1 203 ? 18.921 3.269 -1.064 1.00 90.38 203 ASN A N 1
ATOM 1504 C CA . ASN A 1 203 ? 19.855 2.533 -0.215 1.00 90.38 203 ASN A CA 1
ATOM 1505 C C . ASN A 1 203 ? 19.432 1.060 -0.105 1.00 90.38 203 ASN A C 1
ATOM 1507 O O . ASN A 1 203 ? 18.475 0.744 0.604 1.00 90.38 203 ASN A O 1
ATOM 1511 N N . ALA A 1 204 ? 20.175 0.166 -0.764 1.00 84.06 204 ALA A N 1
ATOM 1512 C CA . ALA A 1 204 ? 19.865 -1.264 -0.825 1.00 84.06 204 ALA A CA 1
ATOM 1513 C C . ALA A 1 204 ? 19.721 -1.925 0.562 1.00 84.06 204 ALA A C 1
ATOM 1515 O O . ALA A 1 204 ? 18.765 -2.659 0.794 1.00 84.06 204 ALA A O 1
ATOM 1516 N N . PHE A 1 205 ? 20.601 -1.601 1.517 1.00 81.94 205 PHE A N 1
ATOM 1517 C CA . PHE A 1 205 ? 20.558 -2.176 2.868 1.00 81.94 205 PHE A CA 1
ATOM 1518 C C . PHE A 1 205 ? 19.260 -1.827 3.611 1.00 81.94 205 PHE A C 1
ATOM 1520 O O . PHE A 1 205 ? 18.619 -2.683 4.216 1.00 81.94 205 PHE A O 1
ATOM 1527 N N . LEU A 1 206 ? 18.825 -0.568 3.538 1.00 78.88 206 LEU A N 1
ATOM 1528 C CA . LEU A 1 206 ? 17.551 -0.154 4.132 1.00 78.88 206 LEU A CA 1
ATOM 1529 C C . LEU A 1 206 ? 16.346 -0.710 3.364 1.00 78.88 206 LEU A C 1
ATOM 1531 O O . LEU A 1 206 ? 15.294 -0.942 3.959 1.00 78.88 206 LEU A O 1
ATOM 1535 N N . MET A 1 207 ? 16.492 -0.956 2.064 1.00 78.19 207 MET A N 1
ATOM 1536 C CA . MET A 1 207 ? 15.459 -1.599 1.258 1.00 78.19 207 MET A CA 1
ATOM 1537 C C . MET A 1 207 ? 15.278 -3.081 1.592 1.00 78.19 207 MET A C 1
ATOM 1539 O O . MET A 1 207 ? 14.161 -3.575 1.470 1.00 78.19 207 MET A O 1
ATOM 1543 N N . GLU A 1 208 ? 16.282 -3.789 2.111 1.00 78.75 208 GLU A N 1
ATOM 1544 C CA . GLU A 1 208 ? 16.087 -5.165 2.599 1.00 78.75 208 GLU A CA 1
ATOM 1545 C C . GLU A 1 208 ? 15.122 -5.234 3.790 1.00 78.75 208 GLU A C 1
ATOM 1547 O O . GLU A 1 208 ? 14.370 -6.202 3.922 1.00 78.75 208 GLU A O 1
ATOM 1552 N N . VAL A 1 209 ? 15.038 -4.175 4.608 1.00 74.88 209 VAL A N 1
ATOM 1553 C CA . VAL A 1 209 ? 14.079 -4.077 5.730 1.00 74.88 209 VAL A CA 1
ATOM 1554 C C . VAL A 1 209 ? 12.624 -4.195 5.247 1.00 74.88 209 VAL A C 1
ATOM 1556 O O . VAL A 1 209 ? 11.742 -4.606 6.003 1.00 74.88 209 VAL A O 1
ATOM 1559 N N . THR A 1 210 ? 12.366 -3.915 3.968 1.00 74.44 210 THR A N 1
ATOM 1560 C CA . THR A 1 210 ? 11.060 -4.094 3.313 1.00 74.44 210 THR A CA 1
ATOM 1561 C C . THR A 1 210 ? 10.551 -5.529 3.370 1.00 74.44 210 THR A C 1
ATOM 1563 O O . THR A 1 210 ? 9.345 -5.756 3.466 1.00 74.44 210 THR A O 1
ATOM 1566 N N . THR A 1 211 ? 11.457 -6.510 3.368 1.00 80.56 211 THR A N 1
ATOM 1567 C CA . THR A 1 211 ? 11.083 -7.928 3.483 1.00 80.56 211 THR A CA 1
ATOM 1568 C C . THR A 1 211 ? 10.319 -8.213 4.777 1.00 80.56 211 THR A C 1
ATOM 1570 O O . THR A 1 211 ? 9.429 -9.060 4.789 1.00 80.56 211 THR A O 1
ATOM 1573 N N . ALA A 1 212 ? 10.595 -7.456 5.845 1.00 81.62 212 ALA A N 1
ATOM 1574 C CA . ALA A 1 212 ? 9.853 -7.520 7.099 1.00 81.62 212 ALA A CA 1
ATOM 1575 C C . ALA A 1 212 ? 8.599 -6.624 7.100 1.00 81.62 212 ALA A C 1
ATOM 1577 O O . ALA A 1 212 ? 7.599 -6.979 7.731 1.00 81.62 212 ALA A O 1
ATOM 1578 N N . SER A 1 213 ? 8.619 -5.485 6.396 1.00 90.19 213 SER A N 1
ATOM 1579 C CA . SER A 1 213 ? 7.525 -4.502 6.433 1.00 90.19 213 SER A CA 1
ATOM 1580 C C . SER A 1 213 ? 6.239 -5.040 5.810 1.00 90.19 213 SER A C 1
ATOM 1582 O O . SER A 1 213 ? 5.150 -4.821 6.349 1.00 90.19 213 SER A O 1
ATOM 1584 N N . LEU A 1 214 ? 6.355 -5.801 4.721 1.00 92.25 214 LEU A N 1
ATOM 1585 C CA . LEU A 1 214 ? 5.200 -6.324 4.002 1.00 92.25 214 LEU A CA 1
ATOM 1586 C C . LEU A 1 214 ? 4.417 -7.383 4.806 1.00 92.25 214 LEU A C 1
ATOM 1588 O O . LEU A 1 214 ? 3.217 -7.179 5.004 1.00 92.25 214 LEU A O 1
ATOM 1592 N N . PRO A 1 215 ? 5.023 -8.466 5.339 1.00 94.94 215 PRO A N 1
ATOM 1593 C CA . PRO A 1 215 ? 4.303 -9.410 6.194 1.00 94.94 215 PRO A CA 1
ATOM 1594 C C . PRO A 1 215 ? 3.636 -8.727 7.392 1.00 94.94 215 PRO A C 1
ATOM 1596 O O . PRO A 1 215 ? 2.485 -9.027 7.716 1.00 94.94 215 PRO A O 1
ATOM 1599 N N . LEU A 1 216 ? 4.324 -7.762 8.014 1.00 95.69 216 LEU A N 1
ATOM 1600 C CA . LEU A 1 216 ? 3.775 -6.985 9.125 1.00 95.69 216 LEU A CA 1
ATOM 1601 C C . LEU A 1 216 ? 2.555 -6.157 8.703 1.00 95.69 216 LEU A C 1
ATOM 1603 O O . LEU A 1 216 ? 1.567 -6.132 9.437 1.00 95.69 216 LEU A O 1
ATOM 1607 N N . LEU A 1 217 ? 2.582 -5.531 7.522 1.00 96.44 217 LEU A N 1
ATOM 1608 C CA . LEU A 1 217 ? 1.445 -4.791 6.967 1.00 96.44 217 LEU A CA 1
ATOM 1609 C C . LEU A 1 217 ? 0.236 -5.706 6.710 1.00 96.44 217 LEU A C 1
ATOM 1611 O O . LEU A 1 217 ? -0.893 -5.333 7.040 1.00 96.44 217 LEU A O 1
ATOM 1615 N N . LEU A 1 218 ? 0.453 -6.906 6.162 1.00 97.12 218 LEU A N 1
ATOM 1616 C CA . LEU A 1 218 ? -0.624 -7.870 5.897 1.00 97.12 218 LEU A CA 1
ATOM 1617 C C . LEU A 1 218 ? -1.256 -8.392 7.195 1.00 97.12 218 LEU A C 1
ATOM 1619 O O . LEU A 1 218 ? -2.483 -8.420 7.322 1.00 97.12 218 LEU A O 1
ATOM 1623 N N . ILE A 1 219 ? -0.427 -8.749 8.181 1.00 97.19 219 ILE A N 1
ATOM 1624 C CA . ILE A 1 219 ? -0.890 -9.168 9.512 1.00 97.19 219 ILE A CA 1
ATOM 1625 C C . ILE A 1 219 ? -1.656 -8.025 10.183 1.00 97.19 219 ILE A C 1
ATOM 1627 O O . ILE A 1 219 ? -2.752 -8.237 10.705 1.00 97.19 219 ILE A O 1
ATOM 1631 N N . TRP A 1 220 ? -1.118 -6.805 10.127 1.00 97.19 220 TRP A N 1
ATOM 1632 C CA . TRP A 1 220 ? -1.778 -5.621 10.664 1.00 97.19 220 TRP A CA 1
ATOM 1633 C C . TRP A 1 220 ? -3.163 -5.408 10.044 1.00 97.19 220 TRP A C 1
ATOM 1635 O O . TRP A 1 220 ? -4.130 -5.212 10.781 1.00 97.19 220 TRP A O 1
ATOM 1645 N N . ALA A 1 221 ? -3.287 -5.492 8.717 1.00 97.38 221 ALA A N 1
ATOM 1646 C CA . ALA A 1 221 ? -4.555 -5.295 8.018 1.00 97.38 221 ALA A CA 1
ATOM 1647 C C . ALA A 1 221 ? -5.625 -6.304 8.476 1.00 97.38 221 ALA A C 1
ATOM 1649 O O . ALA A 1 221 ? -6.770 -5.921 8.756 1.00 97.38 221 ALA A O 1
ATOM 1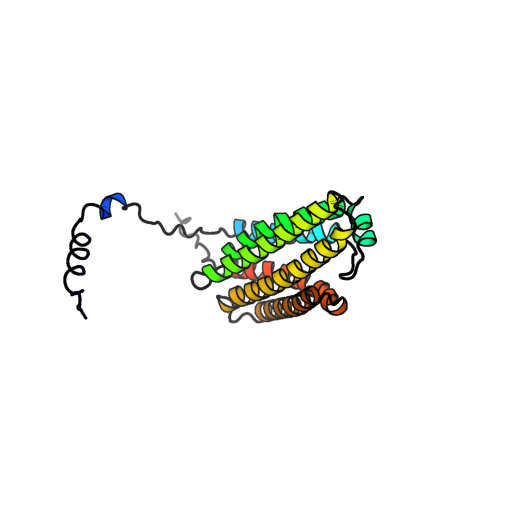650 N N . LEU A 1 222 ? -5.247 -7.581 8.602 1.00 97.56 222 LEU A N 1
ATOM 1651 C CA . LEU A 1 222 ? -6.119 -8.647 9.105 1.00 97.56 222 LEU A CA 1
ATOM 1652 C C . LEU A 1 222 ? -6.547 -8.390 10.552 1.00 97.56 222 LEU A C 1
ATOM 1654 O O . LEU A 1 222 ? -7.740 -8.439 10.855 1.00 97.56 222 LEU A O 1
ATOM 1658 N N . MET A 1 223 ? -5.597 -8.067 11.432 1.00 96.06 223 MET A N 1
ATOM 1659 C CA . MET A 1 223 ? -5.883 -7.793 12.841 1.00 96.06 223 MET A CA 1
ATOM 1660 C C . MET A 1 223 ? -6.777 -6.564 13.011 1.00 96.06 223 MET A C 1
ATOM 1662 O O . MET A 1 223 ? -7.796 -6.643 13.690 1.00 96.06 223 MET A O 1
ATOM 1666 N N . ALA A 1 224 ? -6.453 -5.448 12.354 1.00 94.69 224 ALA A N 1
ATOM 1667 C CA . ALA A 1 224 ? -7.262 -4.233 12.401 1.00 94.69 224 ALA A CA 1
ATOM 1668 C C . ALA A 1 224 ? -8.699 -4.494 11.918 1.00 94.69 224 ALA A C 1
ATOM 1670 O O . ALA A 1 224 ? -9.657 -3.980 12.496 1.00 94.69 224 ALA A O 1
ATOM 1671 N N . THR A 1 225 ? -8.869 -5.340 10.896 1.00 95.44 225 THR A N 1
ATOM 1672 C CA . THR A 1 225 ? -10.197 -5.737 10.407 1.00 95.44 225 THR A CA 1
ATOM 1673 C C . THR A 1 225 ? -10.946 -6.613 11.412 1.00 95.44 225 THR A C 1
ATOM 1675 O O . THR A 1 225 ? -12.129 -6.371 11.659 1.00 95.44 225 THR A O 1
ATOM 1678 N N . ALA A 1 226 ? -10.277 -7.598 12.018 1.00 94.50 226 ALA A N 1
ATOM 1679 C CA . ALA A 1 226 ? -10.865 -8.460 13.042 1.00 94.50 226 ALA A CA 1
ATOM 1680 C C . ALA A 1 226 ? -11.357 -7.646 14.247 1.00 94.50 226 ALA A C 1
ATOM 1682 O O . ALA A 1 226 ? -12.485 -7.830 14.708 1.00 94.50 226 ALA A O 1
ATOM 1683 N N . GLU A 1 227 ? -10.546 -6.686 14.693 1.00 91.88 227 GLU A N 1
ATOM 1684 C CA . GLU A 1 227 ? -10.906 -5.771 15.771 1.00 91.88 227 GLU A CA 1
ATOM 1685 C C . GLU A 1 227 ? -12.146 -4.947 15.422 1.00 91.88 227 GLU A C 1
ATOM 1687 O O . GLU A 1 227 ? -13.113 -4.940 16.187 1.00 91.88 227 GLU A O 1
ATOM 1692 N N . ARG A 1 228 ? -12.191 -4.363 14.216 1.00 89.75 228 ARG A N 1
ATOM 1693 C CA . ARG A 1 228 ? -13.370 -3.626 13.733 1.00 89.75 228 ARG A CA 1
ATOM 1694 C C . ARG A 1 228 ? -14.644 -4.446 13.691 1.00 89.75 228 ARG A C 1
ATOM 1696 O O . ARG A 1 228 ? -15.723 -3.911 13.926 1.00 89.75 228 ARG A O 1
ATOM 1703 N N . VAL A 1 229 ? -14.541 -5.720 13.336 1.00 91.12 229 VAL A N 1
ATOM 1704 C CA . VAL A 1 229 ? -15.697 -6.617 13.322 1.00 91.12 229 VAL A CA 1
ATOM 1705 C C . VAL A 1 229 ? -16.150 -6.932 14.748 1.00 91.12 229 VAL A C 1
ATOM 1707 O O . VAL A 1 229 ? -17.353 -6.999 14.984 1.00 91.12 229 VAL A O 1
ATOM 1710 N N . SER A 1 230 ? -15.220 -7.081 15.695 1.00 88.25 230 SER A N 1
ATOM 1711 C CA . SER A 1 230 ? -15.544 -7.388 17.095 1.00 88.25 230 SER A CA 1
ATOM 1712 C C . SER A 1 230 ? -16.259 -6.248 17.835 1.00 88.25 230 SER A C 1
ATOM 1714 O O . SER A 1 230 ? -17.035 -6.508 18.749 1.00 88.25 230 SER A O 1
ATOM 1716 N N . GLU A 1 231 ? -16.040 -4.998 17.415 1.00 84.94 231 GLU A N 1
ATOM 1717 C CA . GLU A 1 231 ? -16.706 -3.805 17.963 1.00 84.94 231 GLU A CA 1
ATOM 1718 C C . GLU A 1 231 ? -18.169 -3.666 17.517 1.00 84.94 231 GLU A C 1
ATOM 1720 O O . GLU A 1 231 ? -18.918 -2.868 18.083 1.00 84.94 231 GLU A O 1
ATOM 1725 N N . MET A 1 232 ? -18.599 -4.409 16.491 1.00 79.88 232 MET A N 1
ATOM 1726 C CA . MET A 1 232 ? -19.972 -4.315 16.012 1.00 79.88 232 MET A CA 1
ATOM 1727 C C . MET A 1 232 ? -20.927 -4.866 17.071 1.00 79.88 232 MET A C 1
ATOM 1729 O O . MET A 1 232 ? -20.726 -5.995 17.530 1.00 79.88 232 MET A O 1
ATOM 1733 N N . PRO A 1 233 ? -21.992 -4.124 17.434 1.00 74.56 233 PRO A N 1
ATOM 1734 C CA . PRO A 1 233 ? -23.026 -4.645 18.309 1.00 74.56 233 PRO A CA 1
ATOM 1735 C C . PRO A 1 233 ? -23.504 -5.969 17.727 1.00 74.56 233 PRO A C 1
ATOM 1737 O O . PRO A 1 233 ? -24.022 -6.000 16.608 1.00 74.56 233 PRO A O 1
ATOM 1740 N N . SER A 1 234 ? -23.293 -7.064 18.463 1.00 64.00 234 SER A N 1
ATOM 1741 C CA . SER A 1 234 ? -23.914 -8.340 18.126 1.00 64.00 234 SER A CA 1
ATOM 1742 C C . SER A 1 234 ? -25.392 -8.035 18.018 1.00 64.00 234 SER A C 1
ATOM 1744 O O . SER A 1 234 ? -25.996 -7.649 19.021 1.00 64.00 234 SER A O 1
ATOM 1746 N N . ALA A 1 235 ? -25.940 -8.097 16.802 1.00 54.47 235 ALA A N 1
ATOM 1747 C CA . ALA A 1 235 ? -27.361 -7.948 16.585 1.00 54.47 235 ALA A CA 1
ATOM 1748 C C . ALA A 1 235 ? -27.997 -9.034 17.444 1.00 54.47 235 ALA A C 1
ATOM 1750 O O . ALA A 1 235 ? -28.002 -10.209 17.074 1.00 54.47 235 ALA A O 1
ATOM 1751 N N . LYS A 1 236 ? -28.421 -8.655 18.657 1.00 48.91 236 LYS A N 1
ATOM 1752 C CA . LYS A 1 236 ? -29.220 -9.507 19.514 1.00 48.91 236 LYS A CA 1
ATOM 1753 C C . LYS A 1 236 ? -30.334 -9.953 18.597 1.00 48.91 236 LYS A C 1
ATOM 1755 O O . LYS A 1 23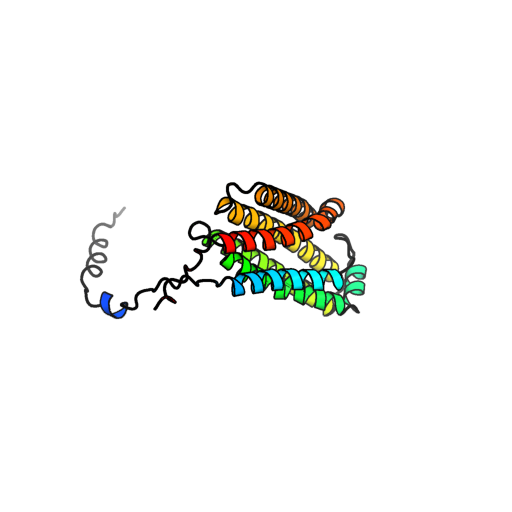6 ? -31.043 -9.113 18.044 1.00 48.91 236 LYS A O 1
ATOM 1760 N N . VAL A 1 237 ? -30.411 -11.262 18.404 1.00 51.53 237 VAL A N 1
ATOM 1761 C CA . VAL A 1 237 ? -31.534 -11.963 17.802 1.00 51.53 237 VAL A CA 1
ATOM 1762 C C . VAL A 1 237 ? -32.736 -11.665 18.699 1.00 51.53 237 VAL A C 1
ATOM 1764 O O . VAL A 1 237 ? -33.112 -12.432 19.576 1.00 51.53 237 VAL A O 1
ATOM 1767 N N . ALA A 1 238 ? -33.258 -10.451 18.576 1.00 48.81 238 ALA A N 1
ATOM 1768 C CA . ALA A 1 238 ? -34.465 -9.986 19.205 1.00 48.81 238 ALA A CA 1
ATOM 1769 C C . ALA A 1 238 ? -35.576 -10.398 18.248 1.00 48.81 238 ALA A C 1
ATOM 1771 O O . ALA A 1 238 ? -35.856 -9.701 17.278 1.00 48.81 238 ALA A O 1
ATOM 1772 N N . GLY A 1 239 ? -36.155 -11.572 18.494 1.00 52.09 239 GLY A N 1
ATOM 1773 C CA . GLY A 1 239 ? -37.421 -11.946 17.872 1.00 52.09 239 GLY A CA 1
ATOM 1774 C C . GLY A 1 239 ? -37.419 -13.224 17.045 1.00 52.09 239 GLY A C 1
ATOM 1775 O O . GLY A 1 239 ? -37.910 -13.206 15.926 1.00 52.09 239 GLY A O 1
ATOM 1776 N N . ILE A 1 240 ? -36.966 -14.348 17.603 1.00 50.25 240 ILE A N 1
ATOM 1777 C CA . ILE A 1 240 ? -37.608 -15.639 17.302 1.00 50.25 240 ILE A CA 1
ATOM 1778 C C . ILE A 1 240 ? -37.936 -16.277 18.647 1.00 50.25 240 ILE A C 1
ATOM 1780 O O . ILE A 1 240 ? -37.171 -17.040 19.225 1.00 50.25 240 ILE A O 1
ATOM 1784 N N . GLY A 1 241 ? -39.048 -15.820 19.195 1.00 60.31 241 GLY A N 1
ATOM 1785 C CA . GLY A 1 241 ? -39.600 -16.263 20.460 1.00 60.31 241 GLY A CA 1
ATOM 1786 C C . GLY A 1 241 ? -41.062 -15.865 20.499 1.00 60.31 241 GLY A C 1
ATOM 1787 O O . GLY A 1 241 ? -41.424 -14.986 21.276 1.00 60.31 241 GLY A O 1
ATOM 1788 N N . ARG A 1 242 ? -41.853 -16.449 19.594 1.00 46.78 242 ARG A N 1
ATOM 1789 C CA . ARG A 1 242 ? -43.274 -16.760 19.768 1.00 46.78 242 ARG A CA 1
ATOM 1790 C C . ARG A 1 242 ? -43.589 -18.006 18.962 1.00 46.78 242 ARG A C 1
ATOM 1792 O O . ARG A 1 242 ? -43.129 -18.052 17.801 1.00 46.78 242 ARG A O 1
#

Secondary structure (DSSP, 8-state):
--PPP-SSSSSSSSSSSS--TTSSSTT-S----------HHHHHHHHHHHHHHHHHHHHH------TT--HHHHHHHHHS-HHHHHHHIIIIIIHHHHHHHHHHHH--TTTHHHHHHHHHHHHHHHHHHHHHHHHHHT---HHHHHHHHHHHHHHHHHHHHHHHHHHHHHHHHH-TT-HHHHHHHHHHHHHHHHHHHHHHTT-HHHHHTHHHHHHHHHHHHHHHHHHHHHTS----------

Organism: NCBI:txid1258888